Protein AF-A0A927X772-F1 (afdb_monomer)

Foldseek 3Di:
DPDPVVVVVPPPPLPDEAEDQDLVCVVVVLVDPHWYKHQFLAWFAQLVLCVVCVVLLCVQQVDDSVLQNCQQLVQKKAFCFDDPVNPDDHRDIGGPVRLVVVVPDPPDDDTDIHGHRVVSLVSLVPGGDPVSSVVSVVSIDRMGIDDDDDPPDPPVVLSVLVNVLSVLRVVLVVCVVVVPDPVVSSVSVSVNNVSVNVNVCVVVVD

Secondary structure (DSSP, 8-state):
---GGGTGGG---S--PEE---GGGHHHHTT-SS-EEEEEEEEEE-HHHHHHTHHHHHHHHT--HHHHHHHHTTSEEEEEE--TT-SS-TT-EEEHHHHHHHHTSTTPPPPEEE-HHHHHHHHHHHHS-HHHHHHHHHTEEEEEEE----TT---HHHHHHHHHHHHHHHHHHHHHHTT--HHHHHHHHHHHHHHHHHHHHHHHT-

Solvent-accessible surface area (backbone atoms only — not comparable to full-atom values): 12080 Å² total; per-residue (Å²): 135,78,63,72,69,75,64,63,78,75,78,82,72,84,56,74,66,48,73,55,81,50,70,77,53,60,67,58,53,80,77,49,101,56,54,36,28,31,71,45,77,56,47,35,59,46,66,68,65,46,63,78,43,41,67,62,54,27,71,40,63,77,49,58,69,68,62,53,50,31,22,59,69,63,45,23,32,39,28,68,45,52,40,95,82,61,82,50,52,62,75,40,75,42,48,43,69,63,52,57,64,44,63,77,39,94,88,51,75,86,58,48,65,35,38,25,30,56,31,52,52,51,46,39,71,76,53,32,55,75,79,54,31,57,58,58,53,68,61,41,39,50,59,46,75,56,79,84,73,66,95,83,63,92,59,71,63,60,58,53,50,52,42,54,48,44,53,44,44,63,42,52,60,52,38,59,76,70,64,52,58,64,73,59,54,50,52,52,52,53,52,45,45,50,52,53,46,52,51,50,51,58,63,72,74,110

Radius of gyration: 20.7 Å; Cα contacts (8 Å, |Δi|>4): 230; chains: 1; bounding box: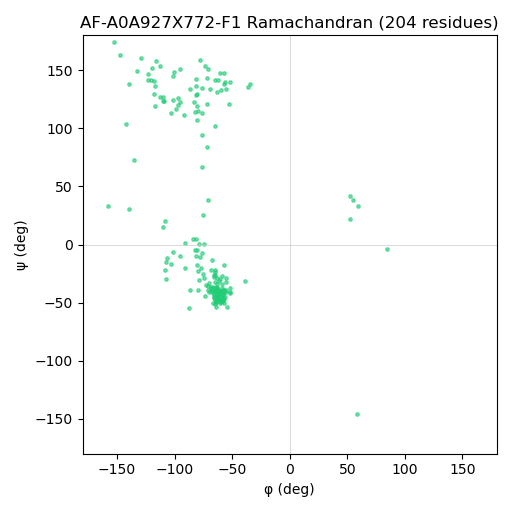 45×53×60 Å

pLDDT: mean 80.36, std 18.22, range [28.28, 95.62]

Sequence (206 aa):
MVSLDNLLGKTTDFQLGISINDSSDLKFIFESNRIHYIELCIPVVQIKYFNDNLNFFQDAFSLEKDVLIDLVNYEAYFVVNPDKNNKYKKGEIIKKDTYISSLFKPDVVKVDVLTGGEAIKYLINECANETNKRFLNFLIMESLPIYYVIPKYPNSNLLEYYDNIIYRNNRIPKLIELKAPEPIKIFEEKGFQNKINELINLLLSK

Structure (mmCIF, N/CA/C/O backbone):
data_AF-A0A927X772-F1
#
_entry.id   AF-A0A927X772-F1
#
loop_
_atom_site.group_PDB
_atom_site.id
_atom_site.type_symbol
_atom_site.label_atom_id
_atom_site.label_alt_id
_atom_site.label_comp_id
_atom_site.label_asym_id
_atom_site.label_entity_id
_atom_site.label_seq_id
_atom_site.pdbx_PDB_ins_code
_atom_site.Cartn_x
_atom_site.Cartn_y
_atom_site.Cartn_z
_atom_site.occupancy
_atom_site.B_iso_or_equiv
_atom_site.auth_seq_id
_atom_site.auth_comp_id
_atom_site.auth_asym_id
_atom_site.auth_atom_id
_atom_site.pdbx_PDB_model_num
ATOM 1 N N . MET A 1 1 ? -2.132 36.814 -40.525 1.00 34.62 1 MET A N 1
ATOM 2 C CA . MET A 1 1 ? -2.838 36.171 -39.397 1.00 34.62 1 MET A CA 1
ATOM 3 C C . MET A 1 1 ? -3.393 34.853 -39.898 1.00 34.62 1 MET A C 1
ATOM 5 O O . MET A 1 1 ? -4.462 34.833 -40.487 1.00 34.62 1 MET A O 1
ATOM 9 N N . VAL A 1 2 ? -2.605 33.786 -39.783 1.00 30.80 2 VAL A N 1
ATOM 10 C CA . VAL A 1 2 ? -3.069 32.417 -40.050 1.00 30.80 2 VAL A CA 1
ATOM 11 C C . VAL A 1 2 ? -3.815 31.977 -38.791 1.00 30.80 2 VAL A C 1
ATOM 13 O O . VAL A 1 2 ? -3.305 32.209 -37.695 1.00 30.80 2 VAL A O 1
ATOM 16 N N . SER A 1 3 ? -5.040 31.466 -38.936 1.00 28.41 3 SER A N 1
ATOM 17 C CA . SER A 1 3 ? -5.894 31.096 -37.803 1.00 28.41 3 SER A CA 1
ATOM 18 C C . SER A 1 3 ? -5.180 30.097 -36.889 1.00 28.41 3 SER A C 1
ATOM 20 O O . SER A 1 3 ? -4.494 29.186 -37.361 1.00 28.41 3 SER A O 1
ATOM 22 N N . LEU A 1 4 ? -5.341 30.274 -35.571 1.00 30.83 4 LEU A N 1
ATOM 23 C CA . LEU A 1 4 ? -4.814 29.355 -34.554 1.00 30.83 4 LEU A CA 1
ATOM 24 C C . LEU A 1 4 ? -5.312 27.909 -34.745 1.00 30.83 4 LEU A C 1
ATOM 26 O O . LEU A 1 4 ? -4.667 26.978 -34.268 1.00 30.83 4 LEU A O 1
ATOM 30 N N . ASP A 1 5 ? -6.386 27.710 -35.510 1.00 33.88 5 ASP A N 1
ATOM 31 C CA . ASP A 1 5 ? -6.946 26.394 -35.825 1.00 33.88 5 ASP A CA 1
ATOM 32 C C . ASP A 1 5 ? -5.997 25.525 -36.669 1.00 33.88 5 ASP A C 1
ATOM 34 O O . ASP A 1 5 ? -5.997 24.304 -36.535 1.00 33.88 5 ASP A O 1
ATOM 38 N N . ASN A 1 6 ? -5.099 26.128 -37.461 1.00 28.28 6 ASN A N 1
ATOM 39 C CA . ASN A 1 6 ? -4.108 25.376 -38.244 1.00 28.28 6 ASN A CA 1
ATOM 40 C C . ASN A 1 6 ? -2.867 24.952 -37.436 1.00 28.28 6 ASN A C 1
ATOM 42 O O . ASN A 1 6 ? -2.078 24.143 -37.926 1.00 28.28 6 ASN A O 1
ATOM 46 N N . LEU A 1 7 ? -2.688 25.454 -36.205 1.00 31.17 7 LEU A N 1
ATOM 47 C CA . LEU A 1 7 ? -1.661 24.954 -35.278 1.00 31.17 7 LEU A CA 1
ATOM 48 C C . LEU A 1 7 ? -2.186 23.829 -34.369 1.00 31.17 7 LEU A C 1
ATOM 50 O O . LEU A 1 7 ? -1.395 23.038 -33.861 1.00 31.17 7 LEU A O 1
ATOM 54 N N . LEU A 1 8 ? -3.509 23.722 -34.207 1.00 33.50 8 LEU A N 1
ATOM 55 C CA . LEU A 1 8 ? -4.171 22.675 -33.418 1.00 33.50 8 LEU A CA 1
ATOM 56 C C . LEU A 1 8 ? -4.356 21.353 -34.189 1.00 33.50 8 LEU A C 1
ATOM 58 O O . LEU A 1 8 ? -4.749 20.348 -33.608 1.00 33.50 8 LEU A O 1
ATOM 62 N N . GLY A 1 9 ? -3.999 21.313 -35.478 1.00 28.78 9 GLY A N 1
ATOM 63 C CA . GLY A 1 9 ? -4.015 20.099 -36.307 1.00 28.78 9 GLY A CA 1
ATOM 64 C C . GLY A 1 9 ? -2.800 19.169 -36.151 1.00 28.78 9 GLY A C 1
ATOM 65 O O . GLY A 1 9 ? -2.684 18.206 -36.904 1.00 28.78 9 GLY A O 1
ATOM 66 N N . LYS A 1 10 ? -1.866 19.453 -35.229 1.00 33.56 10 LYS A N 1
ATOM 67 C CA . LYS A 1 10 ? -0.653 18.638 -34.981 1.00 33.56 10 LYS A CA 1
ATOM 68 C C . LYS A 1 10 ? -0.295 18.487 -33.493 1.00 33.56 10 LYS A C 1
ATOM 70 O O . LYS A 1 10 ? 0.876 18.359 -33.150 1.00 33.56 10 LYS A O 1
ATOM 75 N N . THR A 1 11 ? -1.282 18.497 -32.598 1.00 31.52 11 THR A N 1
ATOM 76 C CA . THR A 1 11 ? -1.062 18.318 -31.146 1.00 31.52 11 THR A CA 1
ATOM 77 C C . THR A 1 11 ? -1.549 16.972 -30.604 1.00 31.52 11 THR A C 1
ATOM 79 O O . THR A 1 11 ? -1.755 16.833 -29.403 1.00 31.52 11 THR A O 1
ATOM 82 N N . THR A 1 12 ? -1.717 15.958 -31.453 1.00 31.62 12 THR A N 1
ATOM 83 C CA . THR A 1 12 ? -2.216 14.635 -31.043 1.00 31.62 12 THR A CA 1
ATOM 84 C C . THR A 1 12 ? -1.393 13.523 -31.679 1.00 31.62 12 THR A C 1
ATOM 86 O O . THR A 1 12 ? -1.858 12.886 -32.610 1.00 31.62 12 THR A O 1
ATOM 89 N N . ASP A 1 13 ? -0.157 13.316 -31.227 1.00 29.20 13 ASP A N 1
ATOM 90 C CA . ASP A 1 13 ? 0.546 12.042 -31.468 1.00 29.20 13 ASP A CA 1
ATOM 91 C C . ASP A 1 13 ? 1.690 11.777 -30.465 1.00 29.20 13 ASP A C 1
ATOM 93 O O . ASP A 1 13 ? 2.659 11.083 -30.762 1.00 29.20 13 ASP A O 1
ATOM 97 N N . PHE A 1 14 ? 1.549 12.226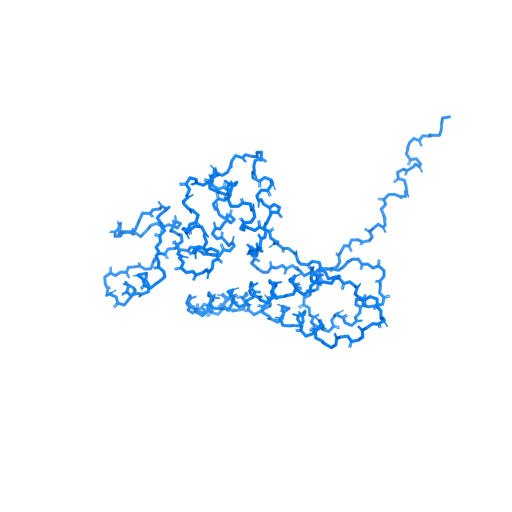 -29.210 1.00 34.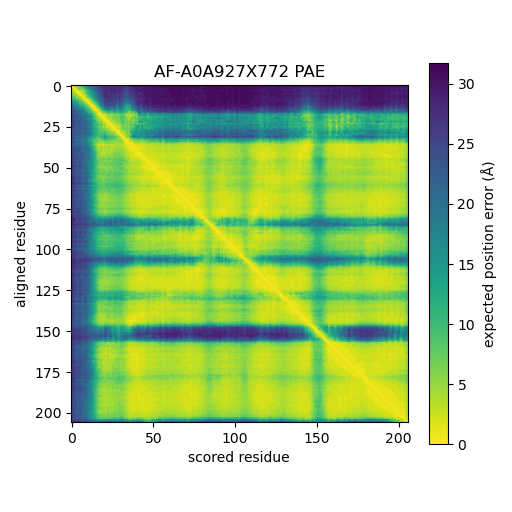53 14 PHE A N 1
ATOM 98 C CA . PHE A 1 14 ? 2.015 11.364 -28.116 1.00 34.53 14 PHE A CA 1
ATOM 99 C C . PHE A 1 14 ? 1.002 10.221 -28.048 1.00 34.53 14 PHE A C 1
ATOM 101 O O . PHE A 1 14 ? -0.014 10.325 -27.364 1.00 34.53 14 PHE A O 1
ATOM 108 N N . GLN A 1 15 ? 1.200 9.207 -28.894 1.00 38.91 15 GLN A N 1
ATOM 109 C CA . GLN A 1 15 ? 0.274 8.088 -29.036 1.00 38.91 15 GLN A CA 1
ATOM 110 C C . GLN A 1 15 ? 0.012 7.481 -27.654 1.00 38.91 15 GLN A C 1
ATOM 112 O O . GLN A 1 15 ? 0.955 7.109 -26.956 1.00 38.91 15 GLN A O 1
ATOM 117 N N . LEU A 1 16 ? -1.271 7.485 -27.277 1.00 47.50 16 LEU A N 1
ATOM 118 C CA . LEU A 1 16 ? -1.830 7.053 -25.996 1.00 47.50 16 LEU A CA 1
ATOM 119 C C . LEU A 1 16 ? -1.090 5.836 -25.435 1.00 47.50 16 LEU A C 1
ATOM 121 O O . LEU A 1 16 ? -0.798 4.890 -26.171 1.00 47.50 16 LEU A O 1
ATOM 125 N N . GLY A 1 17 ? -0.795 5.878 -24.134 1.00 55.50 17 GLY A N 1
ATOM 126 C CA . GLY A 1 17 ? -0.125 4.774 -23.470 1.00 55.50 17 GLY A CA 1
ATOM 127 C C . GLY A 1 17 ? -0.918 3.480 -23.628 1.00 55.50 17 GLY A C 1
ATOM 128 O O . GLY A 1 17 ? -2.144 3.493 -23.532 1.00 55.50 17 GLY A O 1
ATOM 129 N N . ILE A 1 18 ? -0.231 2.373 -23.894 1.00 65.06 18 ILE A N 1
ATOM 130 C CA . ILE A 1 18 ? -0.866 1.054 -23.975 1.00 65.06 18 ILE A CA 1
ATOM 131 C C . ILE A 1 18 ? -0.685 0.372 -22.618 1.00 65.06 18 ILE A C 1
ATOM 133 O O . ILE A 1 18 ? 0.453 0.181 -22.174 1.00 65.06 18 ILE A O 1
ATOM 137 N N . SER A 1 19 ? -1.805 0.038 -21.971 1.00 70.50 19 SER A N 1
ATOM 138 C CA . SER A 1 19 ? -1.813 -0.804 -20.772 1.00 70.50 19 SER A CA 1
ATOM 139 C C . SER A 1 19 ? -1.433 -2.233 -21.150 1.00 70.50 19 SER A C 1
ATOM 141 O O . SER A 1 19 ? -1.948 -2.772 -22.132 1.00 70.50 19 SER A O 1
ATOM 143 N N . ILE A 1 20 ? -0.532 -2.838 -20.382 1.00 73.69 20 ILE A N 1
ATOM 144 C CA . ILE A 1 20 ? -0.125 -4.231 -20.560 1.00 73.69 20 ILE A CA 1
ATOM 145 C C . ILE A 1 20 ? -0.648 -5.075 -19.425 1.00 73.69 20 ILE A C 1
ATOM 147 O O . ILE A 1 20 ? -0.375 -4.819 -18.251 1.00 73.69 20 ILE A O 1
ATOM 151 N N . ASN A 1 21 ? -1.332 -6.137 -19.832 1.00 72.44 21 ASN A N 1
ATOM 152 C CA . ASN A 1 21 ? -1.902 -7.111 -18.925 1.00 72.44 21 ASN A CA 1
ATOM 153 C C . ASN A 1 21 ? -1.153 -8.442 -18.974 1.00 72.44 21 ASN A C 1
ATOM 155 O O . ASN A 1 21 ? -1.203 -9.167 -17.989 1.00 72.44 21 ASN A O 1
ATOM 159 N N . ASP A 1 22 ? -0.420 -8.755 -20.049 1.00 72.12 22 ASP A N 1
ATOM 160 C CA . ASP A 1 22 ? 0.278 -10.032 -20.190 1.00 72.12 22 ASP A CA 1
ATOM 161 C C . ASP A 1 22 ? 1.785 -9.879 -20.431 1.00 72.12 22 ASP A C 1
ATOM 163 O O . ASP A 1 22 ? 2.259 -9.037 -21.192 1.00 72.12 22 ASP A O 1
ATOM 167 N N . SER A 1 23 ? 2.561 -10.778 -19.820 1.00 69.75 23 SER A N 1
ATOM 168 C CA . SER A 1 23 ? 4.018 -10.860 -19.990 1.00 69.75 23 SER A CA 1
ATOM 169 C C . SER A 1 23 ? 4.456 -11.086 -21.441 1.00 69.75 23 SER A C 1
ATOM 171 O O . SER A 1 23 ? 5.553 -10.686 -21.828 1.00 69.75 23 SER A O 1
ATOM 173 N N . SER A 1 24 ? 3.620 -11.715 -22.275 1.00 69.56 24 SER A N 1
ATOM 174 C CA . SER A 1 24 ? 3.900 -11.886 -23.708 1.00 69.56 24 SER A CA 1
ATOM 175 C C . SER A 1 24 ? 4.035 -10.554 -24.437 1.00 69.56 24 SER A C 1
ATOM 177 O O . SER A 1 24 ? 4.832 -10.443 -25.371 1.00 69.56 24 SER A O 1
ATOM 179 N N . ASP A 1 25 ? 3.305 -9.541 -23.974 1.00 66.88 25 ASP A N 1
ATOM 180 C CA . ASP A 1 25 ? 3.245 -8.230 -24.606 1.00 66.88 25 ASP A CA 1
ATOM 181 C C . ASP A 1 25 ? 4.498 -7.416 -24.297 1.00 66.88 25 ASP A C 1
ATOM 183 O O . ASP A 1 25 ? 4.867 -6.543 -25.082 1.00 66.88 25 ASP A O 1
ATOM 187 N N . LEU A 1 26 ? 5.235 -7.773 -23.233 1.00 65.88 26 LEU A N 1
ATOM 188 C CA . LEU A 1 26 ? 6.517 -7.150 -22.902 1.00 65.88 26 LEU A CA 1
ATOM 189 C C . LEU A 1 26 ? 7.512 -7.223 -24.062 1.00 65.88 26 LEU A C 1
ATOM 191 O O . LEU A 1 26 ? 8.294 -6.297 -24.248 1.00 65.88 26 LEU A O 1
ATOM 195 N N . LYS A 1 27 ? 7.466 -8.286 -24.879 1.00 61.97 27 LYS A N 1
ATOM 196 C CA . LYS A 1 27 ? 8.321 -8.413 -26.070 1.00 61.97 27 LYS A CA 1
ATOM 197 C C . LYS A 1 27 ? 7.955 -7.414 -27.172 1.00 61.97 27 LYS A C 1
ATOM 199 O O . LYS A 1 27 ? 8.856 -6.895 -27.822 1.00 61.97 27 LYS A O 1
ATOM 204 N N . PHE A 1 28 ? 6.667 -7.116 -27.346 1.00 58.62 28 PHE A N 1
ATOM 205 C CA . PHE A 1 28 ? 6.163 -6.184 -28.363 1.00 58.62 28 PHE A CA 1
ATOM 206 C C . PHE A 1 28 ? 6.407 -4.712 -28.001 1.00 58.62 28 PHE A C 1
ATOM 208 O O . PHE A 1 28 ? 6.551 -3.869 -28.887 1.00 58.62 28 PHE A O 1
ATOM 215 N N . ILE A 1 29 ? 6.531 -4.397 -26.707 1.00 58.31 29 ILE A N 1
ATOM 216 C CA . ILE A 1 29 ? 6.894 -3.053 -26.224 1.00 58.31 29 ILE A CA 1
ATOM 217 C C . ILE A 1 29 ? 8.206 -2.576 -26.843 1.00 58.31 29 ILE A C 1
ATOM 219 O O . ILE A 1 29 ? 8.324 -1.406 -27.204 1.00 58.31 29 ILE A O 1
ATOM 223 N N . PHE A 1 30 ? 9.184 -3.477 -26.993 1.00 56.66 30 PHE A N 1
ATOM 224 C CA . PHE A 1 30 ? 10.523 -3.134 -27.474 1.00 56.66 30 PHE A CA 1
ATOM 225 C C . PHE A 1 30 ? 10.562 -2.679 -28.939 1.00 56.66 30 PHE A C 1
ATOM 227 O O . PHE A 1 30 ? 11.570 -2.124 -29.370 1.00 56.66 30 PHE A O 1
ATOM 234 N N . GLU A 1 31 ? 9.483 -2.887 -29.695 1.00 56.97 31 GLU A N 1
ATOM 235 C CA . GLU A 1 31 ? 9.414 -2.580 -31.125 1.00 56.97 31 GLU A CA 1
ATOM 236 C C . GLU A 1 31 ? 8.670 -1.268 -31.432 1.00 56.97 31 GLU A C 1
ATOM 238 O O . GLU A 1 31 ? 8.678 -0.819 -32.579 1.00 56.97 31 GLU A O 1
ATOM 243 N N . SER A 1 32 ? 8.049 -0.612 -30.439 1.00 60.06 32 SER A N 1
ATOM 244 C CA . SER A 1 32 ? 7.239 0.594 -30.668 1.00 60.06 32 SER A CA 1
ATOM 245 C C . SER A 1 32 ? 7.735 1.827 -29.902 1.00 60.06 32 SER A C 1
ATOM 247 O O . SER A 1 32 ? 8.112 1.762 -28.738 1.00 60.06 32 SER A O 1
ATOM 249 N N . ASN A 1 33 ? 7.677 3.003 -30.541 1.00 61.38 33 ASN A N 1
ATOM 250 C CA . ASN A 1 33 ? 8.020 4.306 -29.939 1.00 61.38 33 ASN A CA 1
ATOM 251 C C . ASN A 1 33 ? 6.934 4.836 -28.968 1.00 61.38 33 ASN A C 1
ATOM 253 O O . ASN A 1 33 ? 6.788 6.048 -28.800 1.00 61.38 33 ASN A O 1
ATOM 257 N N . ARG A 1 34 ? 6.125 3.954 -28.368 1.00 67.62 34 ARG A N 1
ATOM 258 C CA . ARG A 1 34 ? 5.003 4.320 -27.488 1.00 67.62 34 ARG A CA 1
ATOM 259 C C . ARG A 1 34 ? 5.385 4.161 -26.022 1.00 67.62 34 ARG A C 1
ATOM 261 O O . ARG A 1 34 ? 6.161 3.280 -25.658 1.00 67.62 34 ARG A O 1
ATOM 268 N N . ILE A 1 35 ? 4.806 5.002 -25.170 1.00 72.56 35 ILE A N 1
ATOM 269 C CA . ILE A 1 35 ? 4.908 4.829 -23.719 1.00 72.56 35 ILE A CA 1
ATOM 270 C C . ILE A 1 35 ? 3.971 3.691 -23.324 1.00 72.56 35 ILE A C 1
ATOM 272 O O . ILE A 1 35 ? 2.828 3.637 -23.766 1.00 72.56 35 ILE A O 1
ATOM 276 N N . HIS A 1 36 ? 4.453 2.785 -22.489 1.00 80.50 36 HIS A N 1
ATOM 277 C CA . HIS A 1 36 ? 3.674 1.661 -21.993 1.00 80.50 36 HIS A CA 1
ATOM 278 C C . HIS A 1 36 ? 3.581 1.733 -20.478 1.00 80.50 36 HIS A C 1
ATOM 280 O O . HIS A 1 36 ? 4.470 2.283 -19.821 1.00 80.50 36 HIS A O 1
ATOM 286 N N . TYR A 1 37 ? 2.508 1.191 -19.920 1.00 86.38 37 TYR A N 1
ATOM 287 C CA . TYR A 1 37 ? 2.308 1.162 -18.479 1.00 86.38 37 TYR A CA 1
ATOM 288 C C . TYR A 1 37 ? 1.540 -0.089 -18.056 1.00 86.38 37 TYR A C 1
ATOM 290 O O . TYR A 1 37 ? 0.926 -0.767 -18.873 1.00 86.38 37 TYR A O 1
ATOM 298 N N . ILE A 1 38 ? 1.604 -0.399 -16.768 1.00 88.88 38 ILE A N 1
ATOM 299 C CA . ILE A 1 38 ? 0.815 -1.447 -16.125 1.00 88.88 38 ILE A CA 1
ATOM 300 C C . ILE A 1 38 ? -0.207 -0.743 -15.241 1.00 88.88 38 ILE A C 1
ATOM 302 O O . ILE A 1 38 ? 0.175 0.049 -14.375 1.00 88.88 38 ILE A O 1
ATOM 306 N N . GLU A 1 39 ? -1.491 -1.022 -15.450 1.00 90.88 39 GLU A N 1
ATOM 307 C CA . GLU A 1 39 ? -2.550 -0.612 -14.522 1.00 90.88 39 GLU A CA 1
ATOM 308 C C . GLU A 1 39 ? -2.465 -1.464 -13.265 1.00 90.88 39 GLU A C 1
ATOM 310 O O . GLU A 1 39 ? -2.525 -2.692 -13.328 1.00 90.88 39 GLU A O 1
ATOM 315 N N . LEU A 1 40 ? -2.280 -0.820 -12.117 1.00 93.12 40 LEU A N 1
ATOM 316 C CA . LEU A 1 40 ? -2.131 -1.529 -10.859 1.00 93.12 40 LEU A CA 1
ATOM 317 C C . LEU A 1 40 ? -3.516 -1.903 -10.331 1.00 93.12 40 LEU A C 1
ATOM 319 O O . LEU A 1 40 ? -4.401 -1.063 -10.203 1.00 93.12 40 LEU A O 1
ATOM 323 N N . CYS A 1 41 ? -3.692 -3.177 -9.992 1.00 93.31 41 CYS A N 1
ATOM 324 C CA . CYS A 1 41 ? -4.931 -3.708 -9.427 1.00 93.31 41 CYS A CA 1
ATOM 325 C C . CYS A 1 41 ? -5.255 -3.125 -8.045 1.00 93.31 41 CYS A C 1
ATOM 327 O O . CYS A 1 41 ? -6.415 -3.126 -7.639 1.00 93.31 41 CYS A O 1
ATOM 329 N N . ILE A 1 42 ? -4.234 -2.636 -7.338 1.00 94.25 42 ILE A N 1
ATOM 330 C CA . ILE A 1 42 ? -4.342 -1.942 -6.059 1.00 94.25 42 ILE A CA 1
ATOM 331 C C . ILE A 1 42 ? -3.498 -0.662 -6.105 1.00 94.25 42 ILE A C 1
ATOM 333 O O . ILE A 1 42 ? -2.453 -0.648 -6.765 1.00 94.25 42 ILE A O 1
ATOM 337 N N . PRO A 1 43 ? -3.889 0.399 -5.381 1.00 95.56 43 PRO A N 1
ATOM 338 C CA . PRO A 1 43 ? -3.032 1.560 -5.180 1.00 95.56 43 PRO A CA 1
ATOM 339 C C . PRO A 1 43 ? -1.767 1.168 -4.411 1.00 95.56 43 PRO A C 1
ATOM 341 O O . PRO A 1 43 ? -1.833 0.536 -3.355 1.00 95.56 43 PRO A O 1
ATOM 344 N N . VAL A 1 44 ? -0.606 1.580 -4.914 1.00 95.06 44 VAL A N 1
ATOM 345 C CA . VAL A 1 44 ? 0.696 1.259 -4.323 1.00 95.06 44 VAL A CA 1
ATOM 346 C C . VAL A 1 44 ? 1.345 2.516 -3.771 1.00 95.06 44 VAL A C 1
ATOM 348 O O . VAL A 1 44 ? 1.512 3.517 -4.467 1.00 95.06 44 VAL A O 1
ATOM 351 N N . VAL A 1 45 ? 1.742 2.453 -2.503 1.00 93.38 45 VAL A N 1
ATOM 352 C CA . VAL A 1 45 ? 2.482 3.529 -1.843 1.00 93.38 45 VAL A CA 1
ATOM 353 C C . VAL A 1 45 ? 3.969 3.223 -1.934 1.00 93.38 45 VAL A C 1
ATOM 355 O O . VAL A 1 45 ? 4.437 2.176 -1.478 1.00 93.38 45 VAL A O 1
ATOM 358 N N . GLN A 1 46 ? 4.725 4.149 -2.517 1.00 89.19 46 GLN A N 1
ATOM 359 C CA . GLN A 1 46 ? 6.174 4.036 -2.565 1.00 89.19 46 GLN A CA 1
ATOM 360 C C . GLN A 1 46 ? 6.752 4.497 -1.218 1.00 89.19 46 GLN A C 1
ATOM 362 O O . GLN A 1 46 ? 6.568 5.643 -0.809 1.00 89.19 46 GLN A O 1
ATOM 367 N N . ILE A 1 47 ? 7.449 3.594 -0.522 1.00 87.44 47 ILE A N 1
ATOM 368 C CA . ILE A 1 47 ? 7.829 3.780 0.892 1.00 87.44 47 ILE A CA 1
ATOM 369 C C . ILE A 1 47 ? 8.790 4.961 1.098 1.00 87.44 47 ILE A C 1
ATOM 371 O O . ILE A 1 47 ? 8.654 5.704 2.065 1.00 87.44 47 ILE A O 1
ATOM 375 N N . LYS A 1 48 ? 9.757 5.161 0.199 1.00 86.81 48 LYS A N 1
ATOM 376 C CA . LYS A 1 48 ? 10.728 6.261 0.289 1.00 86.81 48 LYS A CA 1
ATOM 377 C C . LYS A 1 48 ? 10.039 7.623 0.162 1.00 86.81 48 LYS A C 1
ATOM 379 O O . LYS A 1 48 ? 10.162 8.442 1.062 1.00 86.81 48 LYS A O 1
ATOM 384 N N . TYR A 1 49 ? 9.261 7.837 -0.899 1.00 87.19 49 TYR A N 1
ATOM 385 C CA . TYR A 1 49 ? 8.510 9.072 -1.119 1.00 87.19 49 TYR A CA 1
ATOM 386 C C . TYR A 1 49 ? 7.468 9.302 -0.028 1.00 87.19 49 TYR A C 1
ATOM 388 O O . TYR A 1 49 ? 7.265 10.440 0.385 1.00 87.19 49 TYR A O 1
ATOM 396 N N . PHE A 1 50 ? 6.832 8.239 0.464 1.00 91.19 50 PHE A N 1
ATOM 397 C CA . PHE A 1 50 ? 5.925 8.328 1.599 1.00 91.19 50 PHE A CA 1
ATOM 398 C C . PHE A 1 50 ? 6.643 8.846 2.847 1.00 91.19 50 PHE A C 1
ATOM 400 O O . PHE A 1 50 ? 6.199 9.828 3.436 1.00 91.19 50 PHE A O 1
ATOM 407 N N . ASN A 1 51 ? 7.787 8.250 3.196 1.00 90.94 51 ASN A N 1
ATOM 408 C CA . ASN A 1 51 ? 8.596 8.656 4.344 1.00 90.94 51 ASN A CA 1
ATOM 409 C C . ASN A 1 51 ? 9.098 10.100 4.221 1.00 90.94 51 ASN A C 1
ATOM 411 O O . ASN A 1 51 ? 9.011 10.860 5.187 1.00 90.94 51 ASN A O 1
ATOM 415 N N . ASP A 1 52 ? 9.550 10.498 3.030 1.00 91.69 52 ASP A N 1
ATOM 416 C CA . ASP A 1 52 ? 10.009 11.863 2.748 1.00 91.69 52 ASP A CA 1
ATOM 417 C C . ASP A 1 52 ? 8.876 12.898 2.902 1.00 91.69 52 ASP A C 1
ATOM 419 O O . ASP A 1 52 ? 9.123 14.050 3.260 1.00 91.69 52 ASP A O 1
ATOM 423 N N . ASN A 1 53 ? 7.621 12.489 2.680 1.00 92.00 53 ASN A N 1
ATOM 424 C CA . ASN A 1 53 ? 6.435 13.348 2.723 1.00 92.00 53 ASN A CA 1
ATOM 425 C C . ASN A 1 53 ? 5.514 13.072 3.925 1.00 92.00 53 ASN A C 1
ATOM 427 O O . ASN A 1 53 ? 4.377 13.547 3.937 1.00 92.00 53 ASN A O 1
ATOM 431 N N . LEU A 1 54 ? 5.985 12.352 4.952 1.00 92.81 54 LEU A N 1
ATOM 432 C CA . LEU A 1 54 ? 5.167 11.935 6.102 1.00 92.81 54 LEU A CA 1
ATOM 433 C C . LEU A 1 54 ? 4.419 13.099 6.754 1.00 92.81 54 LEU A C 1
ATOM 435 O O . LEU A 1 54 ? 3.247 12.954 7.081 1.00 92.81 54 LEU A O 1
ATOM 439 N N . ASN A 1 55 ? 5.066 14.259 6.894 1.00 92.25 55 ASN A N 1
ATOM 440 C CA . ASN A 1 55 ? 4.457 15.433 7.524 1.00 92.25 55 ASN A CA 1
ATOM 441 C C . ASN A 1 55 ? 3.151 15.852 6.815 1.00 92.25 55 ASN A C 1
ATOM 443 O O . ASN A 1 55 ? 2.168 16.147 7.482 1.00 92.25 55 ASN A O 1
ATOM 447 N N . PHE A 1 56 ? 3.091 15.781 5.479 1.00 90.81 56 PHE A N 1
ATOM 448 C CA . PHE A 1 56 ? 1.874 16.119 4.730 1.00 90.81 56 PHE A CA 1
ATOM 449 C C . PHE A 1 56 ? 0.729 15.135 4.994 1.00 90.81 56 PHE A C 1
ATOM 451 O O . PHE A 1 56 ? -0.432 15.540 5.057 1.00 90.81 56 PHE A O 1
ATOM 458 N N . PHE A 1 57 ? 1.044 13.847 5.156 1.00 92.19 57 PHE A N 1
ATOM 459 C CA . PHE A 1 57 ? 0.052 12.831 5.512 1.00 92.19 57 PHE A CA 1
ATOM 460 C C . PHE A 1 57 ? -0.418 12.987 6.960 1.00 92.19 57 PHE A C 1
ATOM 462 O O . PHE A 1 57 ? -1.609 12.858 7.234 1.00 92.19 57 PHE A O 1
ATOM 469 N N . GLN A 1 58 ? 0.489 13.312 7.882 1.00 93.00 58 GLN A N 1
ATOM 470 C CA . GLN A 1 58 ? 0.131 13.582 9.273 1.00 93.00 58 GLN A CA 1
ATOM 471 C C . GLN A 1 58 ? -0.821 14.764 9.393 1.00 93.00 58 GLN A C 1
ATOM 473 O O . GLN A 1 58 ? -1.859 14.636 10.035 1.00 93.00 58 GLN A O 1
ATOM 478 N N . ASP A 1 59 ? -0.498 15.877 8.738 1.00 90.69 59 ASP A N 1
ATOM 479 C CA . ASP A 1 59 ? -1.327 17.079 8.761 1.00 90.69 59 ASP A CA 1
ATOM 480 C C . ASP A 1 59 ? -2.711 16.808 8.155 1.00 90.69 59 ASP A C 1
ATOM 482 O O . ASP A 1 59 ? -3.724 17.290 8.658 1.00 90.69 59 ASP A O 1
ATOM 486 N N . ALA A 1 60 ? -2.772 16.002 7.090 1.00 91.00 60 ALA A N 1
ATOM 487 C CA . ALA A 1 60 ? -4.026 15.670 6.424 1.00 91.00 60 ALA A CA 1
ATOM 488 C C . ALA A 1 60 ? -4.917 14.711 7.227 1.00 91.00 60 ALA A C 1
ATOM 490 O O . ALA A 1 60 ? -6.138 14.815 7.147 1.00 91.00 60 ALA A O 1
ATOM 491 N N . PHE A 1 61 ? -4.338 13.765 7.971 1.00 91.12 61 PHE A N 1
ATOM 492 C CA . PHE A 1 61 ? -5.102 12.712 8.655 1.00 91.12 61 PHE A CA 1
ATOM 493 C C . PHE A 1 61 ? -5.198 12.900 10.169 1.00 91.12 61 PHE A C 1
ATOM 495 O O . PHE A 1 61 ? -5.983 12.208 10.810 1.00 91.12 61 PHE A O 1
ATOM 502 N N . SER A 1 62 ? -4.416 13.818 10.745 1.00 90.94 62 SER A N 1
ATOM 503 C CA . SER A 1 62 ? -4.234 13.967 12.196 1.00 90.94 62 SER A CA 1
ATOM 504 C C . SER A 1 62 ? -3.774 12.668 12.880 1.00 90.94 62 SER A C 1
ATOM 506 O O . SER A 1 62 ? -4.217 12.342 13.980 1.00 90.94 62 SER A O 1
ATOM 508 N N . LEU A 1 63 ? -2.890 11.915 12.214 1.00 91.44 63 LEU A N 1
ATOM 509 C CA . LEU A 1 63 ? -2.332 10.645 12.694 1.00 91.44 63 LEU A CA 1
ATOM 510 C C . LEU A 1 63 ? -0.827 10.757 12.985 1.00 91.44 63 LEU A C 1
ATOM 512 O O . LEU A 1 63 ? -0.103 11.562 12.392 1.00 91.44 63 LEU A O 1
ATOM 516 N N . GLU A 1 64 ? -0.338 9.916 13.895 1.00 92.81 64 GLU A N 1
ATOM 517 C CA . GLU A 1 64 ? 1.090 9.804 14.209 1.00 92.81 64 GLU A CA 1
ATOM 518 C C . GLU A 1 64 ? 1.872 9.090 13.092 1.00 92.81 64 GLU A C 1
ATOM 520 O O . GLU A 1 64 ? 1.321 8.268 12.356 1.00 92.81 64 GLU A O 1
ATOM 525 N N . LYS A 1 65 ? 3.179 9.381 12.973 1.00 92.75 65 LYS A N 1
ATOM 526 C CA . LYS A 1 65 ? 4.052 8.794 11.935 1.00 92.75 65 LYS A CA 1
ATOM 527 C C . LYS A 1 65 ? 4.079 7.272 12.003 1.00 92.75 65 LYS A C 1
ATOM 529 O O . LYS A 1 65 ? 3.910 6.624 10.976 1.00 92.75 65 LYS A O 1
ATOM 534 N N . ASP A 1 66 ? 4.253 6.722 13.200 1.00 92.94 66 ASP A N 1
ATOM 535 C CA . ASP A 1 66 ? 4.392 5.277 13.401 1.00 92.94 66 ASP A CA 1
ATOM 536 C C . ASP A 1 66 ? 3.128 4.540 12.957 1.00 92.94 66 ASP A C 1
ATOM 538 O O . ASP A 1 66 ? 3.188 3.554 12.233 1.00 92.94 66 ASP A O 1
ATOM 542 N N . VAL A 1 67 ? 1.964 5.099 13.285 1.00 94.19 67 VAL A N 1
ATOM 543 C CA . VAL A 1 67 ? 0.659 4.562 12.892 1.00 94.19 67 VAL A CA 1
ATOM 544 C C . VAL A 1 67 ? 0.485 4.544 11.367 1.00 94.19 67 VAL A C 1
ATOM 546 O O . VAL A 1 67 ? -0.040 3.583 10.802 1.00 94.19 67 VAL A O 1
ATOM 549 N N . LEU A 1 68 ? 0.941 5.594 10.682 1.00 94.38 68 LEU A N 1
ATOM 550 C CA . LEU A 1 68 ? 0.903 5.678 9.222 1.00 94.38 68 LEU A CA 1
ATOM 551 C C . LEU A 1 68 ? 1.859 4.686 8.553 1.00 94.38 68 LEU A C 1
ATOM 553 O O . LEU A 1 68 ? 1.502 4.063 7.552 1.00 94.38 68 LEU A O 1
ATOM 557 N N . ILE A 1 69 ? 3.053 4.519 9.116 1.00 93.94 69 ILE A N 1
ATOM 558 C CA . ILE A 1 69 ? 4.042 3.543 8.654 1.00 93.94 69 ILE A CA 1
ATOM 559 C C . ILE A 1 69 ? 3.496 2.119 8.828 1.00 93.94 69 ILE A C 1
ATOM 561 O O . ILE A 1 69 ? 3.558 1.327 7.884 1.00 93.94 69 ILE A O 1
ATOM 565 N N . ASP A 1 70 ? 2.893 1.811 9.979 1.00 94.88 70 ASP A N 1
ATOM 566 C CA . ASP A 1 70 ? 2.275 0.510 10.260 1.00 94.88 70 ASP A CA 1
ATOM 567 C C . ASP A 1 70 ? 1.156 0.185 9.252 1.00 94.88 70 ASP A C 1
ATOM 569 O O . ASP A 1 70 ? 1.048 -0.951 8.775 1.00 94.88 70 ASP A O 1
ATOM 573 N N . LEU A 1 71 ? 0.341 1.179 8.876 1.00 95.12 71 LEU A N 1
ATOM 574 C CA . LEU A 1 71 ? -0.687 1.019 7.842 1.00 95.12 71 LEU A CA 1
ATOM 575 C C . LEU A 1 71 ? -0.076 0.712 6.469 1.00 95.12 71 LEU A C 1
ATOM 577 O O . LEU A 1 71 ? -0.486 -0.252 5.822 1.00 95.12 71 LEU A O 1
ATOM 581 N N . VAL A 1 72 ? 0.921 1.488 6.029 1.00 94.69 72 VAL A N 1
ATOM 582 C CA . VAL A 1 72 ? 1.577 1.297 4.719 1.00 94.69 72 VAL A CA 1
ATOM 583 C C . VAL A 1 72 ? 2.323 -0.038 4.635 1.00 94.69 72 VAL A C 1
ATOM 585 O O . VAL A 1 72 ? 2.372 -0.651 3.567 1.00 94.69 72 VAL A O 1
ATOM 588 N N . ASN A 1 73 ? 2.868 -0.522 5.751 1.00 93.44 73 ASN A N 1
ATOM 589 C CA . ASN A 1 73 ? 3.617 -1.778 5.827 1.00 93.44 73 ASN A CA 1
ATOM 590 C C . ASN A 1 73 ? 2.739 -3.029 6.005 1.00 93.44 73 ASN A C 1
ATOM 592 O O . ASN A 1 73 ? 3.272 -4.143 6.125 1.00 93.44 73 ASN A O 1
ATOM 596 N N . TYR A 1 74 ? 1.410 -2.880 5.968 1.00 94.44 74 TYR A N 1
ATOM 597 C CA . TYR A 1 74 ? 0.437 -3.954 6.197 1.00 94.44 74 TYR A CA 1
ATOM 598 C C . TYR A 1 74 ? 0.564 -4.605 7.590 1.00 94.44 74 TYR A C 1
ATOM 600 O O . TYR A 1 74 ? 0.350 -5.815 7.750 1.00 94.44 74 TYR A O 1
ATOM 608 N N . GLU A 1 75 ? 0.952 -3.813 8.593 1.00 93.81 75 GLU A N 1
ATOM 609 C CA . GLU A 1 75 ? 1.101 -4.215 10.003 1.00 93.81 75 GLU A CA 1
ATOM 610 C C . GLU A 1 75 ? -0.062 -3.725 10.874 1.00 93.81 75 GLU A C 1
ATOM 612 O O . GLU A 1 75 ? -0.319 -4.274 11.950 1.00 93.81 75 GLU A O 1
ATOM 617 N N . ALA A 1 76 ? -0.831 -2.763 10.369 1.00 94.62 76 ALA A N 1
ATOM 618 C CA . ALA A 1 76 ? -2.068 -2.299 10.970 1.00 94.62 76 ALA A CA 1
ATOM 619 C C . ALA A 1 76 ? -3.234 -2.281 9.974 1.00 94.62 76 ALA A C 1
ATOM 621 O O . ALA A 1 76 ? -3.064 -2.278 8.751 1.00 94.62 76 ALA A O 1
ATOM 622 N N . TYR A 1 77 ? -4.434 -2.258 10.540 1.00 93.88 77 TYR A N 1
ATOM 623 C CA . TYR A 1 77 ? -5.716 -2.177 9.864 1.00 93.88 77 TYR A CA 1
ATOM 624 C C . TYR A 1 77 ? -6.426 -0.890 10.240 1.00 93.88 77 TYR A C 1
ATOM 626 O O . TYR A 1 77 ? -6.493 -0.544 11.415 1.00 93.88 77 TYR A O 1
ATOM 634 N N . PHE A 1 78 ? -7.008 -0.227 9.252 1.00 94.19 78 PHE A N 1
ATOM 635 C CA . PHE A 1 78 ? -7.916 0.891 9.434 1.00 94.19 78 PHE A CA 1
ATOM 636 C C . PHE A 1 78 ? -9.364 0.398 9.372 1.00 94.19 78 PHE A C 1
ATOM 638 O O . PHE A 1 78 ? -9.756 -0.250 8.400 1.00 94.19 78 PHE A O 1
ATOM 645 N N . VAL A 1 79 ? -10.167 0.703 10.390 1.00 92.38 79 VAL A N 1
ATOM 646 C CA . VAL A 1 79 ? -11.577 0.289 10.460 1.00 92.38 79 VAL A CA 1
ATOM 647 C C . VAL A 1 79 ? -12.456 1.248 9.662 1.00 92.38 79 VAL A C 1
ATOM 649 O O . VAL A 1 79 ? -12.638 2.406 10.049 1.00 92.38 79 VAL A O 1
ATOM 652 N N . VAL A 1 80 ? -13.054 0.749 8.578 1.00 89.69 80 VAL A N 1
ATOM 653 C CA . VAL A 1 80 ? -13.966 1.535 7.731 1.00 89.69 80 VAL A CA 1
ATOM 654 C C . VAL A 1 80 ? -15.391 1.456 8.250 1.00 89.69 80 VAL A C 1
ATOM 656 O O . VAL A 1 80 ? -16.001 2.490 8.529 1.00 89.69 80 VAL A O 1
ATOM 659 N N . ASN A 1 81 ? -15.906 0.236 8.418 1.00 86.12 81 ASN A N 1
ATOM 660 C CA . ASN A 1 81 ? -17.243 0.009 8.951 1.00 86.12 81 ASN A CA 1
ATOM 661 C C . ASN A 1 81 ? -17.137 -0.753 10.271 1.00 86.12 81 ASN A C 1
ATOM 663 O O . ASN A 1 81 ? -16.618 -1.870 10.280 1.00 86.12 81 ASN A O 1
ATOM 667 N N . PRO A 1 82 ? -17.612 -0.169 11.384 1.00 82.19 82 PRO A N 1
ATOM 668 C CA . PRO A 1 82 ? -17.613 -0.841 12.669 1.00 82.19 82 PRO A CA 1
ATOM 669 C C . PRO A 1 82 ? -18.647 -1.971 12.677 1.00 82.19 82 PRO A C 1
ATOM 671 O O . PRO A 1 82 ? -19.677 -1.908 12.003 1.00 82.19 82 PRO A O 1
ATOM 674 N N . ASP A 1 83 ? -18.375 -2.999 13.472 1.00 76.25 83 ASP A N 1
ATOM 675 C CA . ASP A 1 83 ? -19.299 -4.111 13.667 1.00 76.25 83 ASP A CA 1
ATOM 676 C C . ASP A 1 83 ? -20.445 -3.753 14.638 1.00 76.25 83 ASP A C 1
ATOM 678 O O . ASP A 1 83 ? -20.329 -2.861 15.479 1.00 76.25 83 ASP A O 1
ATOM 682 N N . LYS A 1 84 ? -21.548 -4.503 14.560 1.00 70.62 84 LYS A N 1
ATOM 683 C CA . LYS A 1 84 ? -22.738 -4.402 15.415 1.00 70.62 84 LYS A CA 1
ATOM 684 C C . LYS A 1 84 ? -22.423 -4.522 16.905 1.00 70.62 84 LYS A C 1
ATOM 686 O O . LYS A 1 84 ? -23.132 -3.930 17.715 1.00 70.62 84 LYS A O 1
ATOM 691 N N . ASN A 1 85 ? -21.360 -5.241 17.270 1.00 71.12 85 ASN A N 1
ATOM 692 C CA . ASN A 1 85 ? -20.947 -5.393 18.664 1.00 71.12 85 ASN A CA 1
ATOM 693 C C . ASN A 1 85 ? -20.178 -4.170 19.205 1.00 71.12 85 ASN A C 1
ATOM 695 O O . ASN A 1 85 ? -19.771 -4.184 20.365 1.00 71.12 85 ASN A O 1
ATOM 699 N N . ASN A 1 86 ? -19.965 -3.117 18.396 1.00 70.25 86 ASN A N 1
ATOM 700 C CA . ASN A 1 86 ? -19.301 -1.858 18.771 1.00 70.25 86 ASN A CA 1
ATOM 701 C C . ASN A 1 86 ? -17.916 -2.026 19.428 1.00 70.25 86 ASN A C 1
ATOM 703 O O . ASN A 1 86 ? -17.438 -1.129 20.124 1.00 70.25 86 ASN A O 1
ATOM 707 N N . LYS A 1 87 ? -17.249 -3.166 19.209 1.00 77.94 87 LYS A N 1
ATOM 708 C CA . LYS A 1 87 ? -15.923 -3.426 19.778 1.00 77.94 87 LYS A CA 1
ATOM 709 C C . LYS A 1 87 ? -14.866 -2.483 19.207 1.00 77.94 87 LYS A C 1
ATOM 711 O O . LYS A 1 87 ? -13.998 -2.036 19.947 1.00 77.94 87 LYS A O 1
ATOM 716 N N . TYR A 1 88 ? -14.958 -2.211 17.910 1.00 83.06 88 TYR A N 1
ATOM 717 C CA . TYR A 1 88 ? -14.071 -1.306 17.195 1.00 83.06 88 TYR A CA 1
ATOM 718 C C . TYR A 1 88 ? -14.874 -0.148 16.629 1.00 83.06 88 TYR A C 1
ATOM 720 O O . TYR A 1 88 ? -15.997 -0.340 16.155 1.00 83.06 88 TYR A O 1
ATOM 728 N N . LYS A 1 89 ? -14.303 1.051 16.684 1.00 85.31 89 LYS A N 1
ATOM 729 C CA . LYS A 1 89 ? -14.941 2.266 16.173 1.00 85.31 89 LYS A CA 1
ATOM 730 C C . LYS A 1 89 ? -14.484 2.552 14.748 1.00 85.31 89 LYS A C 1
ATOM 732 O O . LYS A 1 89 ? -13.361 2.233 14.368 1.00 85.31 89 LYS A O 1
ATOM 737 N N . LYS A 1 90 ? -15.343 3.208 13.962 1.00 87.38 90 LYS A N 1
ATOM 738 C CA . LYS A 1 90 ? -14.932 3.764 12.665 1.00 87.38 90 LYS A CA 1
ATOM 739 C C . LYS A 1 90 ? -13.739 4.698 12.876 1.00 87.38 90 LYS A C 1
ATOM 741 O O . LYS A 1 90 ? -13.777 5.535 13.777 1.00 87.38 90 LYS A O 1
ATOM 746 N N . GLY A 1 91 ? -12.714 4.562 12.042 1.00 86.56 91 GLY A N 1
ATOM 747 C CA . GLY A 1 91 ? -11.493 5.361 12.136 1.00 86.56 91 GLY A CA 1
ATOM 748 C C . GLY A 1 91 ? -10.457 4.832 13.127 1.00 86.56 91 GLY A C 1
ATOM 749 O O . GLY A 1 91 ? -9.368 5.390 13.215 1.00 86.56 91 GLY A O 1
ATOM 750 N N . GLU A 1 92 ? -10.767 3.765 13.867 1.00 90.38 92 GLU A N 1
ATOM 751 C CA . GLU A 1 92 ? -9.801 3.123 14.750 1.00 90.38 92 GLU A CA 1
ATOM 752 C C . GLU A 1 92 ? -8.743 2.369 13.938 1.00 90.38 9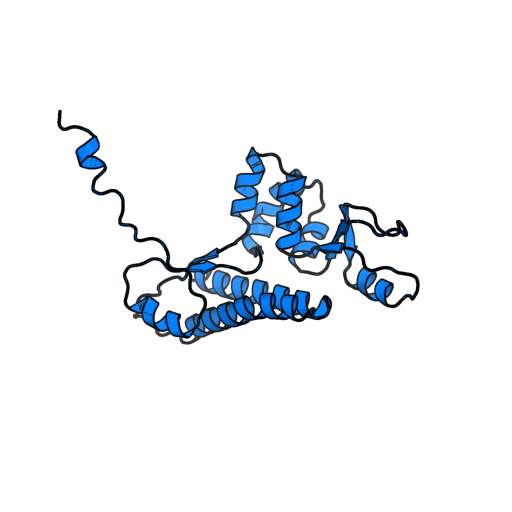2 GLU A C 1
ATOM 754 O O . GLU A 1 92 ? -9.041 1.764 12.902 1.00 90.38 92 GLU A O 1
ATOM 759 N N . ILE A 1 93 ? -7.502 2.399 14.426 1.00 92.56 93 ILE A N 1
ATOM 760 C CA . ILE A 1 93 ? -6.386 1.674 13.828 1.00 92.56 93 ILE A CA 1
ATOM 761 C C . ILE A 1 93 ? -5.991 0.535 14.756 1.00 92.56 93 ILE A C 1
ATOM 763 O O . ILE A 1 93 ? -5.690 0.736 15.931 1.00 92.56 93 ILE A O 1
ATOM 767 N N . ILE A 1 94 ? -6.009 -0.679 14.217 1.00 92.31 94 ILE A N 1
ATOM 768 C CA . ILE A 1 94 ? -5.824 -1.915 14.970 1.00 92.31 94 ILE A CA 1
ATOM 769 C C . ILE A 1 94 ? -4.574 -2.611 14.452 1.00 92.31 94 ILE A C 1
ATOM 771 O O . ILE A 1 94 ? -4.447 -2.865 13.256 1.00 92.31 94 ILE A O 1
ATOM 775 N N . LYS A 1 95 ? -3.668 -2.998 15.350 1.00 92.81 95 LYS A N 1
ATOM 776 C CA . LYS A 1 95 ? -2.530 -3.843 14.970 1.00 92.81 95 LYS A CA 1
ATOM 777 C C . LYS A 1 95 ? -3.000 -5.198 14.455 1.00 92.81 95 LYS A C 1
ATOM 779 O O . LYS A 1 95 ? -3.923 -5.804 15.008 1.00 92.81 95 LYS A O 1
ATOM 784 N N . LYS A 1 96 ? -2.320 -5.698 13.428 1.00 89.56 96 LYS A N 1
ATOM 785 C CA . LYS A 1 96 ? -2.677 -6.938 12.739 1.00 89.56 96 LYS A CA 1
ATOM 786 C C . LYS A 1 96 ? -2.766 -8.139 13.679 1.00 89.56 96 LYS A C 1
ATOM 788 O O . LYS A 1 96 ? -3.763 -8.854 13.643 1.00 89.56 96 LYS A O 1
ATOM 793 N N . ASP A 1 97 ? -1.797 -8.310 14.572 1.00 88.31 97 ASP A N 1
ATOM 794 C CA . ASP A 1 97 ? -1.771 -9.431 15.525 1.00 88.31 97 ASP A CA 1
ATOM 795 C C . ASP A 1 97 ? -2.953 -9.389 16.503 1.00 88.31 97 ASP A C 1
ATOM 797 O O . ASP A 1 97 ? -3.591 -10.405 16.802 1.00 88.31 97 ASP A O 1
ATOM 801 N N . THR A 1 98 ? -3.305 -8.189 16.964 1.00 88.62 98 THR A N 1
ATOM 802 C CA . THR A 1 98 ? -4.450 -7.963 17.851 1.00 88.62 98 THR A CA 1
ATOM 803 C C . THR A 1 98 ? -5.768 -8.258 17.140 1.00 88.62 98 THR A C 1
ATOM 805 O O . THR A 1 98 ? -6.660 -8.879 17.721 1.00 88.62 98 THR A O 1
ATOM 808 N N . TYR A 1 99 ? -5.901 -7.850 15.876 1.00 86.81 99 TYR A N 1
ATOM 809 C CA . TYR A 1 99 ? -7.096 -8.141 15.089 1.00 86.81 99 TYR A CA 1
ATOM 810 C C . TYR A 1 99 ? -7.224 -9.643 14.820 1.00 86.81 99 TYR A C 1
ATOM 812 O O . TYR A 1 99 ? -8.250 -10.239 15.147 1.00 86.81 99 TYR A O 1
ATOM 820 N N . ILE A 1 100 ? -6.157 -10.283 14.337 1.00 83.38 100 ILE A N 1
ATOM 821 C CA . ILE A 1 100 ? -6.131 -11.717 14.025 1.00 83.38 100 ILE A CA 1
ATOM 822 C C . ILE A 1 100 ? -6.439 -12.559 15.267 1.00 83.38 100 ILE A C 1
ATOM 824 O O . ILE A 1 100 ? -7.292 -13.440 15.212 1.00 83.38 100 ILE A O 1
ATOM 828 N N . SER A 1 101 ? -5.814 -12.263 16.411 1.00 84.38 101 SER A N 1
ATOM 829 C CA . SER A 1 101 ? -6.101 -12.971 17.669 1.00 84.38 101 SER A CA 1
ATOM 830 C C . SER A 1 101 ? -7.559 -12.820 18.113 1.00 84.38 101 SER A C 1
ATOM 832 O O . SER A 1 101 ? -8.124 -13.724 18.730 1.00 84.38 101 SER A O 1
ATOM 834 N N . SER A 1 102 ? -8.197 -11.698 17.773 1.00 81.94 102 SER A N 1
ATOM 835 C CA . SER A 1 102 ? -9.604 -11.478 18.079 1.00 81.94 102 SER A CA 1
ATOM 836 C C . SER A 1 102 ? -10.563 -12.279 17.201 1.00 81.94 102 SER A C 1
ATOM 838 O O . SER A 1 102 ? -11.623 -12.650 17.695 1.00 81.94 102 SER A O 1
ATOM 840 N N . LEU A 1 103 ? -10.180 -12.605 15.962 1.00 79.00 103 LEU A N 1
ATOM 841 C CA . LEU A 1 103 ? -10.995 -13.401 15.037 1.00 79.00 103 LEU A CA 1
ATOM 842 C C . LEU A 1 103 ? -11.145 -14.864 15.472 1.00 79.00 103 LEU A C 1
ATOM 844 O O . LEU A 1 103 ? -12.100 -15.525 15.081 1.00 79.00 103 LEU A O 1
ATOM 848 N N . PHE A 1 104 ? -10.232 -15.379 16.299 1.00 79.62 104 PHE A N 1
ATOM 849 C CA . PHE A 1 104 ? -10.349 -16.731 16.855 1.00 79.62 104 PHE A CA 1
ATOM 850 C C . PHE A 1 104 ? -11.370 -16.835 17.996 1.00 79.62 104 PHE A C 1
ATOM 852 O O . PHE A 1 104 ? -11.643 -17.936 18.473 1.00 79.62 104 PHE A O 1
ATOM 859 N N . LYS A 1 105 ? -11.926 -15.710 18.466 1.00 81.38 105 LYS A N 1
ATOM 860 C CA . LYS A 1 105 ? -12.951 -15.707 19.513 1.00 81.38 105 LYS A CA 1
ATOM 861 C C . LYS A 1 105 ? -14.340 -15.887 18.881 1.00 81.38 105 LYS A C 1
ATOM 863 O O . LYS A 1 105 ? -14.649 -15.178 17.927 1.00 81.38 105 LYS A O 1
ATOM 868 N N . PRO A 1 106 ? -15.196 -16.769 19.427 1.00 67.25 106 PRO A N 1
ATOM 869 C CA . PRO A 1 106 ? -16.481 -17.130 18.816 1.00 67.25 106 PRO A CA 1
ATOM 870 C C . PRO A 1 106 ? -17.492 -15.973 18.734 1.00 67.25 106 PRO A C 1
ATOM 872 O O . PRO A 1 106 ? -18.378 -16.009 17.886 1.00 67.25 106 PRO A O 1
ATOM 875 N N . ASP A 1 107 ? -17.343 -14.939 19.566 1.00 67.00 107 ASP A N 1
ATOM 876 C CA . ASP A 1 107 ? -18.294 -13.819 19.665 1.00 67.00 107 ASP A CA 1
ATOM 877 C C . ASP A 1 107 ? -17.969 -12.632 18.738 1.00 67.00 107 ASP A C 1
ATOM 879 O O . ASP A 1 107 ? -18.643 -11.599 18.780 1.00 67.00 107 ASP A O 1
ATOM 883 N N . VAL A 1 108 ? -16.903 -12.721 17.934 1.00 67.56 108 VAL A N 1
ATOM 884 C CA . VAL A 1 108 ? -16.426 -11.595 17.120 1.00 67.56 108 VAL A CA 1
ATOM 885 C C . VAL A 1 108 ? -16.920 -11.735 15.687 1.00 67.56 108 VAL A C 1
ATOM 887 O O . VAL A 1 108 ? -16.552 -12.661 14.968 1.00 67.56 108 VAL A O 1
ATOM 890 N N . VAL A 1 109 ? -17.738 -10.775 15.258 1.00 72.69 109 VAL A N 1
ATOM 891 C CA . VAL A 1 109 ? -18.127 -10.635 13.856 1.00 72.69 109 VAL A CA 1
ATOM 892 C C . VAL A 1 109 ? -17.006 -9.912 13.110 1.00 72.69 109 VAL A C 1
ATOM 894 O O . VAL A 1 109 ? -16.341 -9.015 13.636 1.00 72.69 109 VAL A O 1
ATOM 897 N N . LYS A 1 110 ? -16.774 -10.350 11.873 1.00 77.44 110 LYS A N 1
ATOM 898 C CA . LYS A 1 110 ? -15.773 -9.781 10.975 1.00 77.44 110 LYS A CA 1
ATOM 899 C C . LYS A 1 110 ? -16.066 -8.298 10.714 1.00 77.44 110 LYS A C 1
ATOM 901 O O . LYS A 1 110 ? -17.198 -7.946 10.396 1.00 77.44 110 LYS A O 1
ATOM 906 N N . VAL A 1 111 ? -15.036 -7.463 10.824 1.00 83.94 111 VAL A N 1
ATOM 907 C CA . VAL A 1 111 ? -15.106 -6.013 10.598 1.00 83.94 111 VAL A CA 1
ATOM 908 C C . VAL A 1 111 ? -14.552 -5.693 9.212 1.00 83.94 111 VAL A C 1
ATOM 910 O O . VAL A 1 111 ? -13.586 -6.328 8.783 1.00 83.94 111 VAL A O 1
ATOM 913 N N . ASP A 1 112 ? -15.120 -4.696 8.531 1.00 86.75 112 ASP A N 1
ATOM 914 C CA . ASP A 1 112 ? -14.549 -4.205 7.276 1.00 86.75 112 ASP A CA 1
ATOM 915 C C . ASP A 1 112 ? -13.330 -3.331 7.576 1.00 86.75 112 ASP A C 1
ATOM 917 O O . ASP A 1 112 ? -13.436 -2.235 8.146 1.00 86.75 112 ASP A O 1
ATOM 921 N N . VAL A 1 113 ? -12.164 -3.830 7.177 1.00 90.88 113 VAL A N 1
ATOM 922 C CA . VAL A 1 113 ? -10.874 -3.188 7.410 1.00 90.88 113 VAL A CA 1
ATOM 923 C C . VAL A 1 113 ? -10.128 -2.946 6.103 1.00 90.88 113 VAL A C 1
ATOM 925 O O . VAL A 1 113 ? -10.204 -3.748 5.175 1.00 90.88 113 VAL A O 1
ATOM 928 N N . LEU A 1 114 ? -9.369 -1.854 6.050 1.00 93.56 114 LEU A N 1
ATOM 929 C CA . LEU A 1 114 ? -8.432 -1.542 4.970 1.00 93.56 114 LEU A CA 1
ATOM 930 C C . LEU A 1 114 ? -6.998 -1.508 5.498 1.00 93.56 114 LEU A C 1
ATOM 932 O O . LEU A 1 114 ? -6.758 -1.306 6.687 1.00 93.56 114 LEU A O 1
ATOM 936 N N . THR A 1 115 ? -6.026 -1.686 4.611 1.00 94.81 115 THR A N 1
ATOM 937 C CA . THR A 1 115 ? -4.597 -1.564 4.932 1.00 94.81 115 THR A CA 1
ATOM 938 C C . THR A 1 115 ? -3.812 -1.145 3.682 1.00 94.81 115 THR A C 1
ATOM 940 O O . THR A 1 115 ? -4.396 -1.015 2.604 1.00 94.81 115 THR A O 1
ATOM 943 N N . GLY A 1 116 ? -2.512 -0.880 3.815 1.00 94.75 116 GLY A N 1
ATOM 944 C CA . GLY A 1 116 ? -1.646 -0.529 2.692 1.00 94.75 116 GLY A CA 1
ATOM 945 C C . GLY A 1 116 ? -2.109 0.717 1.936 1.00 94.75 116 GLY A C 1
ATOM 946 O O . GLY A 1 116 ? -2.664 1.656 2.513 1.00 94.75 116 GLY A O 1
ATOM 947 N N . GLY A 1 117 ? -1.894 0.725 0.619 1.00 94.00 117 GLY A N 1
ATOM 948 C CA . GLY A 1 117 ? -2.285 1.852 -0.227 1.00 94.00 117 GLY A CA 1
ATOM 949 C C . GLY A 1 117 ? -3.795 2.075 -0.318 1.00 94.00 117 GLY A C 1
ATOM 950 O O . GLY A 1 117 ? -4.217 3.221 -0.467 1.00 94.00 117 GLY A O 1
ATOM 951 N N . GLU A 1 118 ? -4.614 1.029 -0.155 1.00 94.56 118 GLU A N 1
ATOM 952 C CA . GLU A 1 118 ? -6.078 1.160 -0.136 1.00 94.56 118 GLU A CA 1
ATOM 953 C C . GLU A 1 118 ? -6.529 2.007 1.061 1.00 94.56 118 GLU A C 1
ATOM 955 O O . GLU A 1 118 ? -7.333 2.928 0.904 1.00 94.56 118 GLU A O 1
ATOM 960 N N . ALA A 1 119 ? -5.956 1.756 2.246 1.00 95.31 119 ALA A N 1
ATOM 961 C CA . ALA A 1 119 ? -6.242 2.547 3.441 1.00 95.31 119 ALA A CA 1
ATOM 962 C C . ALA A 1 119 ? -5.812 4.008 3.280 1.00 95.31 119 ALA A C 1
ATOM 964 O O . ALA A 1 119 ? -6.585 4.909 3.601 1.00 95.31 119 ALA A O 1
ATOM 965 N N . ILE A 1 120 ? -4.609 4.262 2.751 1.00 95.12 120 ILE A N 1
ATOM 966 C CA . ILE A 1 120 ? -4.141 5.640 2.542 1.00 95.12 120 ILE A CA 1
ATOM 967 C C . ILE A 1 120 ? -5.036 6.361 1.531 1.00 95.12 120 ILE A C 1
ATOM 969 O O . ILE A 1 120 ? -5.438 7.495 1.775 1.00 95.12 120 ILE A O 1
ATOM 973 N N .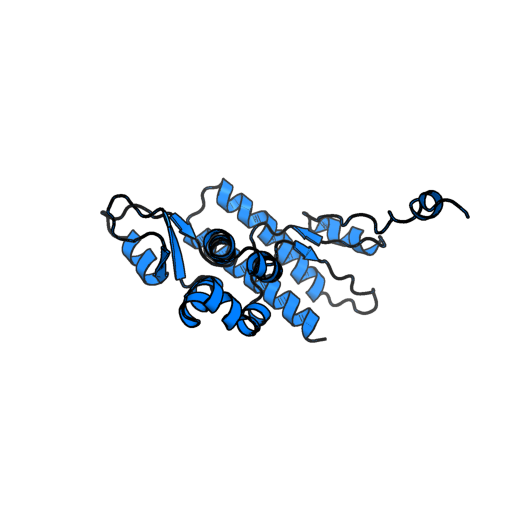 LYS A 1 121 ? -5.420 5.707 0.430 1.00 94.69 121 LYS A N 1
ATOM 974 C CA . LYS A 1 121 ? -6.329 6.294 -0.563 1.00 94.69 121 LYS A CA 1
ATOM 975 C C . LYS A 1 121 ? -7.694 6.625 0.043 1.00 94.69 121 LYS A C 1
ATOM 977 O O . LYS A 1 121 ? -8.230 7.706 -0.209 1.00 94.69 121 LYS A O 1
ATOM 982 N N . TYR A 1 122 ? -8.235 5.725 0.862 1.00 94.69 122 TYR A N 1
ATOM 983 C CA . TYR A 1 122 ? -9.475 5.958 1.599 1.00 94.69 122 TYR A CA 1
ATOM 984 C C . TYR A 1 122 ? -9.353 7.186 2.517 1.00 94.69 122 TYR A C 1
ATOM 986 O O . TYR A 1 122 ? -10.180 8.094 2.444 1.00 94.69 122 TYR A O 1
ATOM 994 N N . LEU A 1 123 ? -8.276 7.276 3.303 1.00 93.81 123 LEU A N 1
ATOM 995 C CA . LEU A 1 123 ? -8.006 8.409 4.196 1.00 93.81 123 LEU A CA 1
ATOM 996 C C . LEU A 1 123 ? -7.846 9.739 3.447 1.00 93.81 123 LEU A C 1
ATOM 998 O O . LEU A 1 123 ? -8.367 10.758 3.895 1.00 93.81 123 LEU A O 1
ATOM 1002 N N . ILE A 1 124 ? -7.183 9.749 2.287 1.00 93.62 124 ILE A N 1
ATOM 1003 C CA . ILE A 1 124 ? -7.087 10.945 1.432 1.00 93.62 124 ILE A CA 1
ATOM 1004 C C . ILE A 1 124 ? -8.473 11.422 1.010 1.00 93.62 124 ILE A C 1
ATOM 1006 O O . ILE A 1 124 ? -8.737 12.622 0.994 1.00 93.62 124 ILE A O 1
ATOM 1010 N N . ASN A 1 125 ? -9.358 10.496 0.653 1.00 92.44 125 ASN A N 1
ATOM 1011 C CA . ASN A 1 125 ? -10.681 10.855 0.171 1.00 92.44 125 ASN A CA 1
ATOM 1012 C C . ASN A 1 125 ? -11.594 11.401 1.267 1.00 92.44 125 ASN A C 1
ATOM 1014 O O . ASN A 1 125 ? -12.363 12.316 0.971 1.00 92.44 125 ASN A O 1
ATOM 1018 N N . GLU A 1 126 ? -11.481 10.873 2.486 1.00 90.38 126 GLU A N 1
ATOM 1019 C CA . GLU A 1 126 ? -12.330 11.245 3.621 1.00 90.38 126 GLU A CA 1
ATOM 1020 C C . GLU A 1 126 ? -11.807 12.46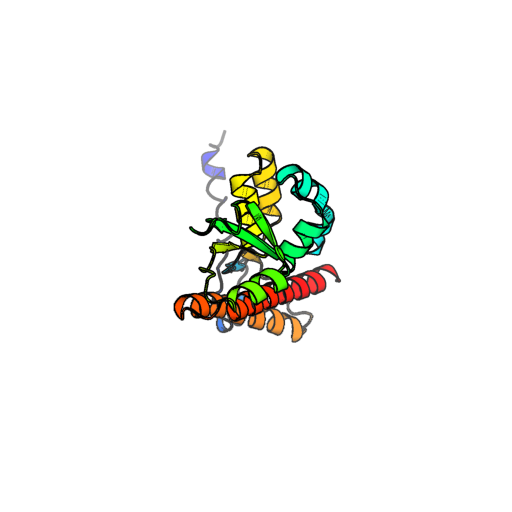0 4.399 1.00 90.38 126 GLU A C 1
ATOM 1022 O O . GLU A 1 126 ? -12.602 13.288 4.837 1.00 90.38 126 GLU A O 1
ATOM 1027 N N . CYS A 1 127 ? -10.488 12.572 4.591 1.00 87.31 127 CYS A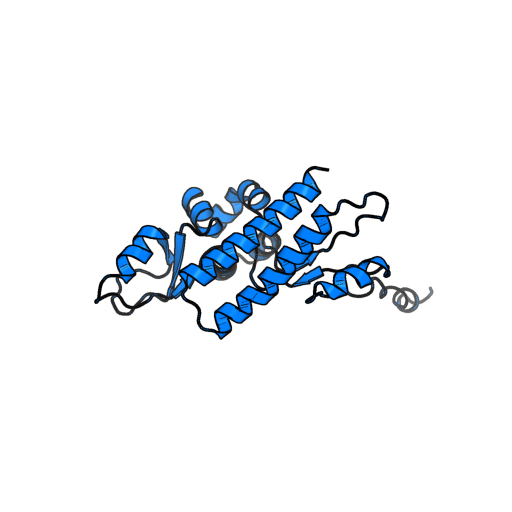 N 1
ATOM 1028 C CA . CYS A 1 127 ? -9.900 13.533 5.529 1.00 87.31 127 CYS A CA 1
ATOM 1029 C C . CYS A 1 127 ? -9.199 14.718 4.847 1.00 87.31 127 CYS A C 1
ATOM 1031 O O . CYS A 1 127 ? -9.126 15.799 5.429 1.00 87.31 127 CYS A O 1
ATOM 1033 N N . ALA A 1 128 ? -8.648 14.546 3.639 1.00 86.44 128 ALA A N 1
ATOM 1034 C CA . ALA A 1 128 ? -7.805 15.578 3.040 1.00 86.44 128 ALA A CA 1
ATOM 1035 C C . ALA A 1 128 ? -8.619 16.692 2.361 1.00 86.44 128 ALA A C 1
ATOM 1037 O O . ALA A 1 128 ? -9.529 16.442 1.571 1.00 86.44 128 ALA A O 1
ATOM 1038 N N . ASN A 1 129 ? -8.204 17.942 2.585 1.00 88.62 129 ASN A N 1
ATOM 1039 C CA . ASN A 1 129 ? -8.713 19.110 1.861 1.00 88.62 129 ASN A CA 1
ATOM 1040 C C . ASN A 1 129 ? -8.434 18.998 0.353 1.00 88.62 129 ASN A C 1
ATOM 1042 O O . ASN A 1 129 ? -7.366 18.526 -0.032 1.00 88.62 129 ASN A O 1
ATOM 1046 N N . GLU A 1 130 ? -9.313 19.535 -0.499 1.00 85.62 130 GLU A N 1
ATOM 1047 C CA . GLU A 1 130 ? -9.204 19.446 -1.970 1.00 85.62 130 GLU A CA 1
ATOM 1048 C C . GLU A 1 130 ? -7.837 19.884 -2.533 1.00 85.62 130 GLU A C 1
ATOM 1050 O O . GLU A 1 130 ? -7.301 19.252 -3.448 1.00 85.62 130 GLU A O 1
ATOM 1055 N N . THR A 1 131 ? -7.221 20.915 -1.948 1.00 82.56 131 THR A N 1
ATOM 1056 C CA . THR A 1 131 ? -5.879 21.381 -2.336 1.00 82.56 131 THR A CA 1
ATOM 1057 C C . THR A 1 131 ? -4.809 20.312 -2.102 1.00 82.56 131 THR A C 1
ATOM 1059 O O . THR A 1 131 ? -4.005 20.031 -2.991 1.00 82.56 131 THR A O 1
ATOM 1062 N N . ASN A 1 132 ? -4.824 19.672 -0.929 1.00 86.25 132 ASN A N 1
ATOM 1063 C CA . ASN A 1 132 ? -3.846 18.648 -0.553 1.00 86.25 132 ASN A CA 1
ATOM 1064 C C . ASN A 1 132 ? -4.176 17.299 -1.194 1.00 86.25 132 ASN A C 1
ATOM 1066 O O . ASN A 1 132 ? -3.274 16.541 -1.531 1.00 86.25 132 ASN A O 1
ATOM 1070 N N . LYS A 1 133 ? -5.460 17.017 -1.420 1.00 89.75 133 LYS A N 1
ATOM 1071 C CA . LYS A 1 133 ? -5.964 15.771 -1.997 1.00 89.75 133 LYS A CA 1
ATOM 1072 C C . LYS A 1 133 ? -5.322 15.460 -3.343 1.00 89.75 133 LYS A C 1
ATOM 1074 O O . LYS A 1 133 ? -4.941 14.320 -3.581 1.00 89.75 133 LYS A O 1
ATOM 1079 N N . ARG A 1 134 ? -5.134 16.466 -4.206 1.00 88.50 134 ARG A N 1
ATOM 1080 C CA . ARG A 1 134 ? -4.424 16.295 -5.488 1.00 88.50 134 ARG A CA 1
ATOM 1081 C C . ARG A 1 134 ? -2.966 15.885 -5.293 1.00 88.50 134 ARG A C 1
ATOM 1083 O O . ARG A 1 134 ? -2.516 14.941 -5.932 1.00 88.50 134 ARG A O 1
ATOM 1090 N N . PHE A 1 135 ? -2.254 16.575 -4.404 1.00 89.12 135 PHE A N 1
ATOM 1091 C CA . PHE A 1 135 ? -0.850 16.290 -4.114 1.00 89.12 135 PHE A CA 1
ATOM 1092 C C . PHE A 1 135 ? -0.668 14.908 -3.475 1.00 89.12 135 PHE A C 1
ATOM 1094 O O . PHE A 1 135 ? 0.139 14.118 -3.945 1.00 89.12 135 PHE A O 1
ATOM 1101 N N . LEU A 1 136 ? -1.465 14.573 -2.459 1.00 90.44 136 LEU A N 1
ATOM 1102 C CA . LEU A 1 136 ? -1.383 13.275 -1.789 1.00 90.44 136 LEU A CA 1
ATOM 1103 C C . LEU A 1 136 ? -1.773 12.126 -2.725 1.00 90.44 136 LEU A C 1
ATOM 1105 O O . LEU A 1 136 ? -1.129 11.083 -2.704 1.00 90.44 136 LEU A O 1
ATOM 1109 N N . ASN A 1 137 ? -2.777 12.320 -3.588 1.00 89.81 137 ASN A N 1
ATOM 1110 C CA . ASN A 1 137 ? -3.126 11.326 -4.605 1.00 89.81 137 ASN A CA 1
ATOM 1111 C C . ASN A 1 137 ? -1.995 11.096 -5.607 1.00 89.81 137 ASN A C 1
ATOM 1113 O O . ASN A 1 137 ? -1.827 9.971 -6.054 1.00 89.81 137 ASN A O 1
ATOM 1117 N N . PHE A 1 138 ? -1.213 12.127 -5.932 1.00 87.94 138 PHE A N 1
ATOM 1118 C CA . PHE A 1 138 ? -0.045 11.986 -6.801 1.00 87.94 138 PHE A CA 1
ATOM 1119 C C . PHE A 1 138 ? 1.066 11.125 -6.172 1.00 87.94 138 PHE A C 1
ATOM 1121 O O . PHE A 1 138 ? 1.838 10.499 -6.892 1.00 87.94 138 PHE A O 1
ATOM 1128 N N . LEU A 1 139 ? 1.137 11.051 -4.838 1.00 88.12 139 LEU A N 1
ATOM 1129 C CA . LEU A 1 139 ? 2.101 10.203 -4.125 1.00 88.12 139 LEU A CA 1
ATOM 1130 C C . LEU A 1 139 ? 1.698 8.717 -4.091 1.00 88.12 139 LEU A C 1
ATOM 1132 O O . LEU A 1 139 ? 2.507 7.877 -3.694 1.00 88.12 139 LEU A O 1
ATOM 1136 N N . ILE A 1 140 ? 0.468 8.384 -4.496 1.00 92.56 140 ILE A N 1
ATOM 1137 C CA . ILE A 1 140 ? -0.022 7.009 -4.601 1.00 92.56 140 ILE A CA 1
ATOM 1138 C C . ILE A 1 140 ? 0.009 6.584 -6.065 1.00 92.56 140 ILE A C 1
ATOM 1140 O O . ILE A 1 140 ? -0.597 7.214 -6.927 1.00 92.56 140 ILE A O 1
ATOM 1144 N N . MET A 1 141 ? 0.689 5.478 -6.348 1.00 92.38 141 MET A N 1
ATOM 1145 C CA . MET A 1 141 ? 0.778 4.932 -7.694 1.00 92.38 141 MET A CA 1
ATOM 1146 C C . MET A 1 141 ? -0.451 4.076 -8.009 1.00 92.38 141 MET A C 1
ATOM 1148 O O . MET A 1 141 ? -0.711 3.088 -7.327 1.00 92.38 141 MET A O 1
ATOM 1152 N N . GLU A 1 142 ? -1.166 4.423 -9.077 1.00 92.00 142 GLU A N 1
ATOM 1153 C CA . GLU A 1 142 ? -2.245 3.604 -9.669 1.00 92.00 142 GLU A CA 1
ATOM 1154 C C . GLU A 1 142 ? -1.821 2.968 -11.002 1.00 92.00 142 GLU A C 1
ATOM 1156 O O . GLU A 1 142 ? -2.430 2.019 -11.485 1.00 92.00 142 GLU A O 1
ATOM 1161 N N . SER A 1 143 ? -0.729 3.459 -11.584 1.00 90.94 143 SER A N 1
ATOM 1162 C CA . SER A 1 143 ? -0.137 2.927 -12.805 1.00 90.94 143 SER A CA 1
ATOM 1163 C C . SER A 1 143 ? 1.380 2.923 -12.689 1.00 90.94 143 SER A C 1
ATOM 1165 O O . SER A 1 143 ? 1.969 3.908 -12.233 1.00 90.94 143 SER A O 1
ATOM 1167 N N . LEU A 1 144 ? 2.020 1.851 -13.145 1.00 89.00 144 LEU A N 1
ATOM 1168 C CA . LEU A 1 144 ? 3.472 1.747 -13.225 1.00 89.00 144 LEU A CA 1
ATOM 1169 C C . LEU A 1 144 ? 3.923 1.951 -14.676 1.00 89.00 144 LEU A C 1
ATOM 1171 O O . LEU A 1 144 ? 3.636 1.095 -15.514 1.00 89.00 144 LEU A O 1
ATOM 1175 N N . PRO A 1 145 ? 4.646 3.034 -15.002 1.00 85.75 145 PRO A N 1
ATOM 1176 C CA . PRO A 1 145 ? 5.237 3.174 -16.324 1.00 85.75 145 PRO A CA 1
ATOM 1177 C C . PRO A 1 145 ? 6.303 2.097 -16.557 1.00 85.75 145 PRO A C 1
ATOM 1179 O O . PRO A 1 145 ? 7.094 1.754 -15.672 1.00 85.75 145 PRO A O 1
ATOM 1182 N N . ILE A 1 146 ? 6.343 1.576 -17.778 1.00 80.81 146 ILE A N 1
ATOM 1183 C CA . ILE A 1 146 ? 7.374 0.640 -18.211 1.00 80.81 146 ILE A CA 1
ATOM 1184 C C . ILE A 1 146 ? 8.502 1.455 -18.827 1.00 80.81 146 ILE A C 1
ATOM 1186 O O . ILE A 1 146 ? 8.350 2.081 -19.878 1.00 80.81 146 ILE A O 1
ATOM 1190 N N . TYR A 1 147 ? 9.643 1.468 -18.145 1.00 72.56 147 TYR A N 1
ATOM 1191 C CA . TYR A 1 147 ? 10.810 2.200 -18.603 1.00 72.56 147 TYR A CA 1
ATOM 1192 C C . TYR A 1 147 ? 11.521 1.384 -19.679 1.00 72.56 147 TYR A C 1
ATOM 1194 O O . TYR A 1 147 ? 12.063 0.310 -19.416 1.00 72.56 147 TYR A O 1
ATOM 1202 N N . TYR A 1 148 ? 11.538 1.919 -20.899 1.00 64.31 148 TYR A N 1
ATOM 1203 C CA . TYR A 1 148 ? 12.336 1.381 -21.990 1.00 64.31 148 TYR A CA 1
ATOM 1204 C C . TYR A 1 148 ? 13.821 1.533 -21.648 1.00 64.31 148 TYR A C 1
ATOM 1206 O O . TYR A 1 148 ? 14.399 2.616 -21.763 1.00 64.31 148 TYR A O 1
ATOM 1214 N N . VAL A 1 149 ? 14.465 0.447 -21.223 1.00 53.97 149 VAL A N 1
ATOM 1215 C CA .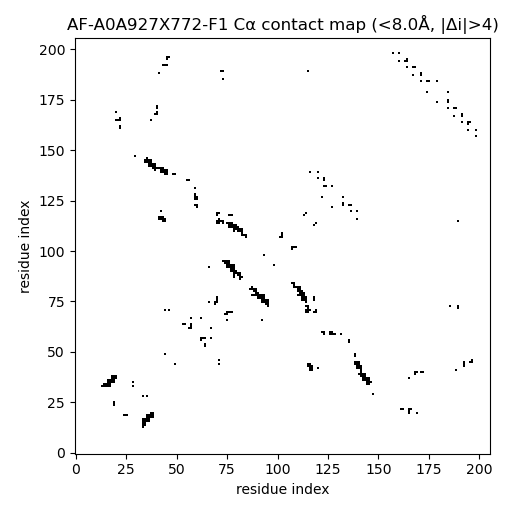 VAL A 1 149 ? 15.925 0.403 -21.223 1.00 53.97 149 VAL A CA 1
ATOM 1216 C C . VAL A 1 149 ? 16.346 0.076 -22.648 1.00 53.97 149 VAL A C 1
ATOM 1218 O O . VAL A 1 149 ? 16.181 -1.048 -23.114 1.00 53.97 149 VAL A O 1
ATOM 1221 N N . ILE A 1 150 ? 16.874 1.094 -23.334 1.00 48.31 150 ILE A N 1
ATOM 1222 C CA . ILE A 1 150 ? 17.607 1.003 -24.605 1.00 48.31 150 ILE A CA 1
ATOM 1223 C C . ILE A 1 150 ? 18.423 -0.305 -24.630 1.00 48.31 150 ILE A C 1
ATOM 1225 O O . ILE A 1 150 ? 19.074 -0.604 -23.624 1.00 48.31 150 ILE A O 1
ATOM 1229 N N . PRO A 1 151 ? 18.468 -1.054 -25.752 1.00 44.88 151 PRO A N 1
ATOM 1230 C CA . PRO A 1 151 ? 19.066 -2.393 -25.861 1.00 44.88 151 PRO A CA 1
ATOM 1231 C C . PRO A 1 151 ? 20.607 -2.406 -25.774 1.00 44.88 151 PRO A C 1
ATOM 1233 O O . PRO A 1 151 ? 21.280 -3.155 -26.474 1.00 44.88 151 PRO A O 1
ATOM 1236 N N . LYS A 1 152 ? 21.204 -1.571 -24.919 1.00 44.88 152 LYS A N 1
ATOM 1237 C CA . LYS A 1 152 ? 22.636 -1.567 -24.615 1.00 44.88 152 LYS A CA 1
ATOM 1238 C C . LYS A 1 152 ? 23.012 -2.371 -23.376 1.00 44.88 152 LYS A C 1
ATOM 1240 O O . LYS A 1 152 ? 24.197 -2.614 -23.188 1.00 44.88 152 LYS A O 1
ATOM 1245 N N . TYR A 1 153 ? 22.047 -2.820 -22.571 1.00 44.88 153 TYR A N 1
ATOM 1246 C CA . TYR A 1 153 ? 22.322 -3.696 -21.432 1.00 44.88 153 TYR A CA 1
ATOM 1247 C C . TYR A 1 153 ? 21.212 -4.741 -21.268 1.00 44.88 153 TYR A C 1
ATOM 1249 O O . TYR A 1 153 ? 20.142 -4.405 -20.757 1.00 44.88 153 TYR A O 1
ATOM 1257 N N . PRO A 1 154 ? 21.451 -6.007 -21.659 1.00 45.59 154 PRO A N 1
ATOM 1258 C CA . PRO A 1 154 ? 20.538 -7.114 -21.422 1.00 45.59 154 PRO A CA 1
ATOM 1259 C C . PRO A 1 154 ? 20.650 -7.517 -19.949 1.00 45.59 154 PRO A C 1
ATOM 1261 O O . PRO A 1 154 ? 21.176 -8.571 -19.612 1.00 45.59 154 PRO A O 1
ATOM 1264 N N . ASN A 1 155 ? 20.227 -6.649 -19.033 1.00 54.25 155 ASN A N 1
ATOM 1265 C CA . ASN A 1 155 ? 20.089 -7.065 -17.647 1.00 54.25 155 ASN A CA 1
ATOM 1266 C C . ASN A 1 155 ? 18.814 -7.907 -17.571 1.00 54.25 155 ASN A C 1
ATOM 1268 O O . ASN A 1 155 ? 17.721 -7.360 -17.425 1.00 54.25 155 ASN A O 1
ATOM 1272 N N . SER A 1 156 ? 18.986 -9.228 -17.680 1.00 59.12 156 SER A N 1
ATOM 1273 C CA . SER A 1 156 ? 17.980 -10.284 -17.476 1.00 59.12 156 SER A CA 1
ATOM 1274 C C . SER A 1 156 ? 17.031 -10.005 -16.308 1.00 59.12 156 SER A C 1
ATOM 1276 O O . SER A 1 156 ? 15.857 -10.353 -16.361 1.00 59.12 156 SER A O 1
ATOM 1278 N N . ASN A 1 157 ? 17.527 -9.310 -15.286 1.00 69.81 157 ASN A N 1
ATOM 1279 C CA . ASN A 1 157 ? 16.808 -9.070 -14.047 1.00 69.81 157 ASN A CA 1
ATOM 1280 C C . ASN A 1 157 ? 15.628 -8.093 -14.211 1.00 69.81 157 ASN A C 1
ATOM 1282 O O . ASN A 1 157 ? 14.636 -8.252 -13.517 1.00 69.81 157 ASN A O 1
ATOM 1286 N N . LEU A 1 158 ? 15.683 -7.086 -15.103 1.00 77.88 158 LEU A N 1
ATOM 1287 C CA . LEU A 1 158 ? 14.606 -6.077 -15.183 1.00 77.88 158 LEU A CA 1
ATOM 1288 C C . LEU A 1 158 ? 13.305 -6.659 -15.747 1.00 77.88 158 LEU A C 1
ATOM 1290 O O . LEU A 1 158 ? 12.225 -6.361 -15.240 1.00 77.88 158 LEU A O 1
ATOM 1294 N N . LEU A 1 159 ? 13.419 -7.499 -16.778 1.00 77.06 159 LEU A N 1
ATOM 1295 C CA . LEU A 1 159 ? 12.268 -8.186 -17.356 1.00 77.06 159 LEU A CA 1
ATOM 1296 C C . LEU A 1 159 ? 11.622 -9.113 -16.320 1.00 77.06 159 LEU A C 1
ATOM 1298 O O . LEU A 1 159 ? 10.409 -9.083 -16.154 1.00 77.06 159 LEU A O 1
ATOM 1302 N N . GLU A 1 160 ? 12.440 -9.829 -15.545 1.00 81.38 160 GLU A N 1
ATOM 1303 C CA . GLU A 1 160 ? 11.973 -10.671 -14.442 1.00 81.38 160 GLU A CA 1
ATOM 1304 C C . GLU A 1 160 ? 11.196 -9.868 -13.378 1.00 81.38 160 GLU A C 1
ATOM 1306 O O . GLU A 1 160 ? 10.192 -10.351 -12.851 1.00 81.38 160 GLU A O 1
ATOM 1311 N N . TYR A 1 161 ? 11.598 -8.628 -13.068 1.00 85.56 161 TYR A N 1
ATOM 1312 C CA . TYR A 1 161 ? 10.813 -7.758 -12.181 1.00 85.56 161 TYR A CA 1
ATOM 1313 C C . TYR A 1 161 ? 9.441 -7.424 -12.774 1.00 85.56 161 TYR A C 1
ATOM 1315 O O . TYR A 1 161 ? 8.438 -7.563 -12.072 1.00 85.56 161 TYR A O 1
ATOM 1323 N N . TYR A 1 162 ? 9.382 -7.015 -14.044 1.00 86.25 162 TYR A N 1
ATOM 1324 C CA . TYR A 1 162 ? 8.114 -6.699 -14.707 1.00 86.25 162 TYR A CA 1
ATOM 1325 C C . TYR A 1 162 ? 7.200 -7.926 -14.822 1.00 86.25 162 TYR A C 1
ATOM 1327 O O . TYR A 1 162 ? 6.022 -7.819 -14.491 1.00 86.25 162 TYR A O 1
ATOM 1335 N N . ASP A 1 163 ? 7.737 -9.095 -15.174 1.00 84.56 163 ASP A N 1
ATOM 1336 C CA . ASP A 1 163 ? 6.985 -10.355 -15.221 1.00 84.56 163 ASP A CA 1
ATOM 1337 C C . ASP A 1 163 ? 6.372 -10.706 -13.862 1.00 84.56 163 ASP A C 1
ATOM 1339 O O . ASP A 1 163 ? 5.185 -11.017 -13.758 1.00 84.56 163 ASP A O 1
ATOM 1343 N N . ASN A 1 164 ? 7.161 -10.600 -12.791 1.00 89.00 164 ASN A N 1
ATOM 1344 C CA . ASN A 1 164 ? 6.677 -10.851 -11.437 1.00 89.00 164 ASN A CA 1
ATOM 1345 C C . ASN A 1 164 ? 5.597 -9.847 -11.007 1.00 89.00 164 ASN A C 1
ATOM 1347 O O . ASN A 1 164 ? 4.648 -10.227 -10.317 1.00 89.00 164 ASN A O 1
ATOM 1351 N N . ILE A 1 165 ? 5.735 -8.576 -11.393 1.00 91.69 165 ILE A N 1
ATOM 1352 C CA . ILE A 1 165 ? 4.740 -7.534 -11.116 1.00 91.69 165 ILE A CA 1
ATOM 1353 C C . ILE A 1 165 ? 3.441 -7.852 -11.855 1.00 91.69 165 ILE A C 1
ATOM 1355 O O . ILE A 1 165 ? 2.403 -7.930 -11.204 1.00 91.69 165 ILE A O 1
ATOM 1359 N N . ILE A 1 166 ? 3.487 -8.116 -13.164 1.00 90.31 166 ILE A N 1
ATOM 1360 C CA . ILE A 1 166 ? 2.304 -8.458 -13.973 1.00 90.31 166 ILE A CA 1
ATOM 1361 C C . ILE A 1 166 ? 1.613 -9.708 -13.422 1.00 90.31 166 ILE A C 1
ATOM 1363 O O . ILE A 1 166 ? 0.401 -9.711 -13.205 1.00 90.31 166 ILE A O 1
ATOM 1367 N N . TYR A 1 167 ? 2.380 -10.756 -13.113 1.00 90.94 167 TYR A N 1
ATOM 1368 C CA . 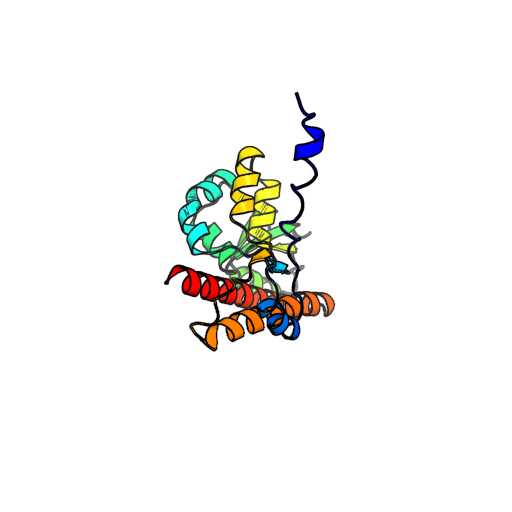TYR A 1 167 ? 1.834 -11.992 -12.558 1.00 90.94 167 TYR A CA 1
ATOM 1369 C C . TYR A 1 167 ? 1.053 -11.751 -11.259 1.00 90.94 167 TYR A C 1
ATOM 1371 O O . TYR A 1 167 ? -0.074 -12.231 -11.109 1.00 90.94 167 TYR A O 1
ATOM 1379 N N . ARG A 1 168 ? 1.622 -10.982 -10.323 1.00 94.12 168 ARG A N 1
ATOM 1380 C CA . ARG A 1 168 ? 0.952 -10.636 -9.060 1.00 94.12 168 ARG A CA 1
ATOM 1381 C C . ARG A 1 168 ? -0.248 -9.718 -9.281 1.00 94.12 168 ARG A C 1
ATOM 1383 O O . ARG A 1 168 ? -1.296 -9.956 -8.682 1.00 94.12 168 ARG A O 1
ATOM 1390 N N . ASN A 1 169 ? -0.119 -8.747 -10.184 1.00 94.31 169 ASN A N 1
ATOM 1391 C CA . ASN A 1 169 ? -1.184 -7.819 -10.557 1.00 94.31 169 ASN A CA 1
ATOM 1392 C C . ASN A 1 169 ? -2.431 -8.553 -11.065 1.00 94.31 169 ASN A C 1
ATOM 1394 O O . ASN A 1 169 ? -3.547 -8.238 -10.672 1.00 94.31 169 ASN A O 1
ATOM 1398 N N . ASN A 1 170 ? -2.235 -9.602 -11.864 1.00 92.06 170 ASN A N 1
ATOM 1399 C CA . ASN A 1 170 ? -3.323 -10.432 -12.379 1.00 92.06 170 ASN A CA 1
ATOM 1400 C C . ASN A 1 170 ? -3.842 -11.451 -11.357 1.00 92.06 170 ASN A C 1
ATOM 1402 O O . ASN A 1 170 ? -4.963 -11.950 -11.477 1.00 92.06 170 ASN A O 1
ATOM 1406 N N . ARG A 1 171 ? -3.025 -11.816 -10.365 1.00 94.62 171 ARG A N 1
ATOM 1407 C CA . ARG A 1 171 ? -3.372 -12.797 -9.332 1.00 94.62 171 ARG A CA 1
ATOM 1408 C C . ARG A 1 171 ? -4.255 -12.203 -8.238 1.00 94.62 171 ARG A C 1
ATOM 1410 O O . ARG A 1 171 ? -5.170 -12.891 -7.794 1.00 94.62 171 ARG A O 1
ATOM 1417 N N . ILE A 1 172 ? -4.013 -10.964 -7.808 1.00 94.31 172 ILE A N 1
ATOM 1418 C CA . ILE A 1 172 ? -4.778 -10.325 -6.722 1.00 94.31 172 ILE A CA 1
ATOM 1419 C C . ILE A 1 172 ? -6.291 -10.275 -7.031 1.00 94.31 172 ILE A C 1
ATOM 1421 O O . ILE A 1 172 ? -7.060 -10.783 -6.211 1.00 94.31 172 ILE A O 1
ATOM 1425 N N . PRO A 1 173 ? -6.752 -9.801 -8.209 1.00 93.62 173 PRO A N 1
ATOM 1426 C CA . PRO A 1 173 ? -8.173 -9.823 -8.565 1.00 93.62 173 PRO A CA 1
ATOM 1427 C C . PRO A 1 173 ? -8.778 -11.232 -8.549 1.00 93.62 173 PRO A C 1
ATOM 1429 O O . PRO A 1 173 ? -9.882 -11.425 -8.046 1.00 93.62 173 PRO A O 1
ATOM 1432 N N . LYS A 1 174 ? -8.026 -12.242 -9.010 1.00 94.69 174 LYS A N 1
ATOM 1433 C CA . LYS A 1 174 ? -8.462 -13.649 -8.980 1.00 94.69 174 LYS A CA 1
ATOM 1434 C C . LYS A 1 174 ? -8.624 -14.169 -7.551 1.00 94.69 174 LYS A C 1
ATOM 1436 O O . LYS A 1 174 ? -9.553 -14.918 -7.273 1.00 94.69 174 LYS A O 1
ATOM 1441 N N . LEU A 1 175 ? -7.750 -13.773 -6.621 1.00 94.56 175 LEU A N 1
ATOM 1442 C CA . LEU A 1 175 ? -7.898 -14.129 -5.203 1.00 94.56 175 LEU A CA 1
ATOM 1443 C C . LEU A 1 175 ? -9.168 -13.522 -4.595 1.00 94.56 175 LEU A C 1
ATOM 1445 O O . LEU A 1 175 ? -9.834 -14.182 -3.796 1.00 94.56 175 LEU A O 1
ATOM 1449 N N . ILE A 1 176 ? -9.508 -12.290 -4.984 1.00 90.50 176 ILE A N 1
ATOM 1450 C CA . ILE A 1 176 ? -10.736 -11.613 -4.551 1.00 90.50 176 ILE A CA 1
ATOM 1451 C C . ILE A 1 176 ? -11.965 -12.345 -5.104 1.00 90.50 176 ILE A C 1
ATOM 1453 O O . ILE A 1 176 ? -12.887 -12.646 -4.346 1.00 90.50 176 ILE A O 1
ATOM 1457 N N . GLU A 1 177 ? -11.954 -12.699 -6.391 1.00 94.44 177 GLU A N 1
ATOM 1458 C CA . GLU A 1 177 ? -13.026 -13.464 -7.043 1.00 94.44 177 GLU A CA 1
ATOM 1459 C C . GLU A 1 177 ? -13.259 -14.823 -6.363 1.00 94.44 177 GLU A C 1
ATOM 1461 O O . GLU A 1 177 ? -14.396 -15.202 -6.074 1.00 94.44 177 GLU A O 1
ATOM 1466 N N . LEU A 1 178 ? -12.175 -15.519 -6.012 1.00 95.62 178 LEU A N 1
ATOM 1467 C CA . LEU A 1 178 ? -12.210 -16.800 -5.304 1.00 95.62 178 LEU A CA 1
ATOM 1468 C C . LEU A 1 178 ? -12.561 -16.680 -3.812 1.00 95.62 178 LEU A C 1
ATOM 1470 O O . LEU A 1 178 ? -12.607 -17.697 -3.120 1.00 95.62 178 LEU A O 1
ATOM 1474 N N . LYS A 1 179 ? -12.802 -15.464 -3.300 1.00 92.00 179 LYS A N 1
ATOM 1475 C CA . LYS A 1 179 ? -13.059 -15.188 -1.876 1.00 92.00 179 LYS A CA 1
ATOM 1476 C C . LYS A 1 179 ? -11.976 -15.776 -0.966 1.00 92.00 179 LYS A C 1
ATOM 1478 O O . LYS A 1 179 ? -12.274 -16.354 0.083 1.00 92.00 179 LYS A O 1
ATOM 1483 N N . ALA A 1 180 ? -10.714 -15.644 -1.377 1.00 91.62 180 ALA A N 1
ATOM 1484 C CA . ALA A 1 180 ? -9.584 -16.102 -0.585 1.00 91.62 180 ALA A CA 1
ATOM 1485 C C . ALA A 1 180 ? -9.582 -15.439 0.813 1.00 91.62 180 ALA A C 1
ATOM 1487 O O . ALA A 1 180 ? -9.979 -14.278 0.948 1.00 91.62 180 ALA A O 1
ATOM 1488 N N . PRO A 1 181 ? -9.111 -16.141 1.861 1.00 88.44 181 PRO A N 1
ATOM 1489 C CA . PRO A 1 181 ? -8.955 -15.563 3.192 1.00 88.44 181 PRO A CA 1
ATOM 1490 C C . PRO A 1 181 ? -8.148 -14.255 3.184 1.00 88.44 181 PRO A C 1
ATOM 1492 O O . PRO A 1 181 ? -7.112 -14.160 2.523 1.00 88.44 181 PRO A O 1
ATOM 1495 N N . GLU A 1 182 ? -8.567 -13.272 3.988 1.00 85.56 182 GLU A N 1
ATOM 1496 C CA . GLU A 1 182 ? -7.910 -11.955 4.076 1.00 85.56 182 GLU A CA 1
ATOM 1497 C C . GLU A 1 182 ? -6.400 -12.009 4.335 1.00 85.56 182 GLU A C 1
ATOM 1499 O O . GLU A 1 182 ? -5.674 -11.273 3.666 1.00 85.56 182 GLU A O 1
ATOM 1504 N N . PRO A 1 183 ? -5.871 -12.884 5.220 1.00 87.44 183 PRO A N 1
ATOM 1505 C CA . PRO A 1 183 ? -4.427 -12.964 5.427 1.00 87.44 183 PRO A CA 1
ATOM 1506 C C . PRO A 1 183 ? -3.650 -13.311 4.151 1.00 87.44 183 PRO A C 1
ATOM 1508 O O . PRO A 1 183 ? -2.539 -12.816 3.966 1.00 87.44 183 PRO A O 1
ATOM 1511 N N . ILE A 1 184 ? -4.234 -14.129 3.267 1.00 91.81 184 ILE A N 1
ATOM 1512 C CA . ILE A 1 184 ? -3.621 -14.526 1.993 1.00 91.81 184 ILE A CA 1
ATOM 1513 C C . ILE A 1 184 ? -3.660 -13.358 1.008 1.00 91.81 184 ILE A C 1
ATOM 1515 O O . ILE A 1 184 ? -2.641 -13.072 0.382 1.00 91.81 184 ILE A O 1
ATOM 1519 N N . LYS A 1 185 ? -4.800 -12.657 0.912 1.00 91.69 185 LYS A N 1
ATOM 1520 C CA . LYS A 1 185 ? -4.935 -11.445 0.089 1.00 91.69 185 LYS A CA 1
ATOM 1521 C C . LYS A 1 185 ? -3.859 -10.422 0.474 1.00 91.69 185 LYS A C 1
ATOM 1523 O O . LYS A 1 185 ? -3.051 -10.037 -0.359 1.00 91.69 185 LYS A O 1
ATOM 1528 N N . ILE A 1 186 ? -3.769 -10.088 1.759 1.00 91.50 186 ILE A N 1
ATOM 1529 C CA . ILE A 1 186 ? -2.834 -9.080 2.283 1.00 91.50 186 ILE A CA 1
ATOM 1530 C C . ILE A 1 186 ? -1.374 -9.483 2.084 1.00 91.50 186 ILE A C 1
ATOM 1532 O O . ILE A 1 186 ? -0.519 -8.640 1.818 1.00 91.50 186 ILE A O 1
ATOM 1536 N N . PHE A 1 187 ? -1.059 -10.771 2.231 1.00 93.75 187 PHE A N 1
ATOM 1537 C CA . PHE A 1 187 ? 0.286 -11.263 1.948 1.00 93.75 187 PHE A CA 1
ATOM 1538 C C . PHE A 1 187 ? 0.664 -11.045 0.475 1.00 93.75 187 PHE A C 1
ATOM 1540 O O . PHE A 1 187 ? 1.789 -10.635 0.185 1.00 93.75 187 PHE A O 1
ATOM 1547 N N . GLU A 1 188 ? -0.274 -11.280 -0.446 1.00 95.31 188 GLU A N 1
ATOM 1548 C CA . GLU A 1 188 ? -0.076 -11.040 -1.875 1.00 95.31 188 GLU A CA 1
ATOM 1549 C C . GLU A 1 188 ? 0.101 -9.544 -2.182 1.00 95.31 188 GLU A C 1
ATOM 1551 O O . GLU A 1 188 ? 1.053 -9.182 -2.872 1.00 95.31 188 GLU A O 1
ATOM 1556 N N . GLU A 1 189 ? -0.738 -8.678 -1.607 1.00 95.00 189 GLU A N 1
ATOM 1557 C CA . GLU A 1 189 ? -0.662 -7.215 -1.761 1.00 95.00 189 GLU A CA 1
ATOM 1558 C C . GLU A 1 189 ? 0.651 -6.638 -1.218 1.00 95.00 189 GLU A C 1
ATOM 1560 O O . GLU A 1 189 ? 1.338 -5.883 -1.911 1.00 95.00 189 GLU A O 1
ATOM 1565 N N . LYS A 1 190 ? 1.073 -7.059 -0.016 1.00 94.94 190 LYS A N 1
ATOM 1566 C CA . LYS A 1 190 ? 2.375 -6.678 0.556 1.00 94.94 190 LYS A CA 1
ATOM 1567 C C . LYS A 1 190 ? 3.521 -7.128 -0.347 1.00 94.94 190 LYS A C 1
ATOM 1569 O O . LYS A 1 190 ? 4.454 -6.366 -0.598 1.00 94.94 190 LYS A O 1
ATOM 1574 N N . GLY A 1 191 ? 3.454 -8.358 -0.860 1.00 94.62 191 GLY A N 1
ATOM 1575 C CA . GLY A 1 191 ? 4.437 -8.887 -1.805 1.00 94.62 191 GLY A CA 1
ATOM 1576 C C . GLY A 1 191 ? 4.502 -8.083 -3.106 1.00 94.62 191 GLY A C 1
ATOM 1577 O O . GLY A 1 191 ? 5.594 -7.811 -3.603 1.00 94.62 191 GLY A O 1
ATOM 1578 N N . PHE A 1 192 ? 3.350 -7.666 -3.629 1.00 95.50 192 PHE A N 1
ATOM 1579 C CA . PHE A 1 192 ? 3.241 -6.825 -4.818 1.00 95.50 192 PHE A CA 1
ATOM 1580 C C . PHE A 1 192 ? 3.854 -5.434 -4.605 1.00 95.50 192 PHE A C 1
ATOM 1582 O O . PHE A 1 192 ? 4.727 -5.030 -5.375 1.00 95.50 192 PHE A O 1
ATOM 1589 N N . GLN A 1 193 ? 3.495 -4.750 -3.514 1.00 94.56 193 GLN A N 1
ATOM 1590 C CA . GLN A 1 193 ? 4.086 -3.460 -3.145 1.00 94.56 193 GLN A CA 1
ATOM 1591 C C . GLN A 1 193 ? 5.607 -3.562 -2.975 1.00 94.56 193 GLN A C 1
ATOM 1593 O O . GLN A 1 193 ? 6.345 -2.716 -3.478 1.00 94.56 193 GLN A O 1
ATOM 1598 N N . ASN A 1 194 ? 6.100 -4.617 -2.321 1.00 93.31 194 ASN A N 1
ATOM 1599 C CA . ASN A 1 194 ? 7.537 -4.841 -2.161 1.00 93.31 194 ASN A CA 1
ATOM 1600 C C . ASN A 1 194 ? 8.250 -5.001 -3.508 1.00 93.31 194 ASN A C 1
ATOM 1602 O O . ASN A 1 194 ? 9.306 -4.407 -3.702 1.00 93.31 194 ASN A O 1
ATOM 1606 N N . LYS A 1 195 ? 7.662 -5.735 -4.461 1.00 92.69 195 LYS A N 1
ATOM 1607 C CA . LYS A 1 195 ? 8.250 -5.908 -5.800 1.00 92.69 195 LYS A CA 1
ATOM 1608 C C . LYS A 1 195 ? 8.325 -4.601 -6.583 1.00 92.69 195 LYS A C 1
ATOM 1610 O O . LYS A 1 195 ? 9.337 -4.343 -7.231 1.00 92.69 195 LYS A O 1
ATOM 1615 N N . ILE A 1 196 ? 7.305 -3.754 -6.481 1.00 92.44 196 ILE A N 1
ATOM 1616 C CA . ILE A 1 196 ? 7.325 -2.418 -7.090 1.00 92.44 196 ILE A CA 1
ATOM 1617 C C . ILE A 1 196 ? 8.381 -1.533 -6.422 1.00 92.44 196 ILE A C 1
ATOM 1619 O O . ILE A 1 196 ? 9.150 -0.870 -7.114 1.00 92.44 196 ILE A O 1
ATOM 1623 N N . ASN A 1 197 ? 8.485 -1.564 -5.091 1.00 90.88 197 ASN A N 1
ATOM 1624 C CA . ASN A 1 197 ? 9.520 -0.826 -4.368 1.00 90.88 197 ASN A CA 1
ATOM 1625 C C . ASN A 1 197 ? 10.937 -1.288 -4.750 1.00 90.88 197 ASN A C 1
ATOM 1627 O O . ASN A 1 197 ? 11.807 -0.447 -4.965 1.00 90.88 197 ASN A O 1
ATOM 1631 N N . GLU A 1 198 ? 11.171 -2.597 -4.879 1.00 90.06 198 GLU A N 1
ATOM 1632 C CA . GLU A 1 198 ? 12.439 -3.162 -5.365 1.00 90.06 198 GLU A CA 1
ATOM 1633 C C . GLU A 1 198 ? 12.781 -2.649 -6.771 1.00 90.06 198 GLU A C 1
ATOM 1635 O O . GLU A 1 198 ? 13.894 -2.168 -6.991 1.00 90.06 198 GLU A O 1
ATOM 1640 N N . LEU A 1 199 ? 11.817 -2.691 -7.699 1.00 88.25 199 LEU A N 1
ATOM 1641 C CA . LEU A 1 199 ? 11.985 -2.183 -9.062 1.00 88.25 199 LEU A CA 1
ATOM 1642 C C . LEU A 1 199 ? 12.331 -0.688 -9.070 1.00 88.25 199 LEU A C 1
ATOM 1644 O O . LEU A 1 199 ? 13.286 -0.277 -9.724 1.00 88.25 199 LEU A O 1
ATOM 1648 N N . ILE A 1 200 ? 11.580 0.135 -8.337 1.00 87.06 200 ILE A N 1
ATOM 1649 C CA . ILE A 1 200 ? 11.809 1.584 -8.286 1.00 87.06 200 ILE A CA 1
ATOM 1650 C C . ILE A 1 200 ? 13.179 1.889 -7.683 1.00 87.06 200 ILE A C 1
ATOM 1652 O O . ILE A 1 200 ? 13.917 2.708 -8.224 1.00 87.06 200 ILE A O 1
ATOM 1656 N N . ASN A 1 201 ? 13.559 1.208 -6.602 1.00 86.19 201 ASN A N 1
ATOM 1657 C CA . ASN A 1 201 ? 14.878 1.384 -6.001 1.00 86.19 201 ASN A CA 1
ATOM 1658 C C . ASN A 1 201 ? 15.996 1.010 -6.982 1.00 86.19 201 ASN A C 1
ATOM 1660 O O . ASN A 1 201 ? 16.980 1.739 -7.081 1.00 86.19 201 ASN A O 1
ATOM 1664 N N . LEU A 1 202 ? 15.828 -0.069 -7.755 1.00 84.38 202 LEU A N 1
ATOM 1665 C CA . LEU A 1 202 ? 16.769 -0.445 -8.811 1.00 84.38 202 LEU A CA 1
ATOM 1666 C C . LEU A 1 202 ? 16.896 0.657 -9.874 1.00 84.38 202 LEU A C 1
ATOM 1668 O O . LEU A 1 202 ? 18.012 0.982 -10.278 1.00 84.38 202 LEU A O 1
ATOM 1672 N N . LEU A 1 203 ? 15.777 1.241 -10.305 1.00 82.19 203 LEU A N 1
ATOM 1673 C CA . LEU A 1 203 ? 15.751 2.306 -11.313 1.00 82.19 203 LEU A CA 1
ATOM 1674 C C . LEU A 1 203 ? 16.365 3.618 -10.807 1.00 82.19 203 LEU A C 1
ATOM 1676 O O . LEU A 1 203 ? 17.053 4.283 -11.570 1.00 82.19 203 LEU A O 1
ATOM 1680 N N . LEU A 1 204 ? 16.150 3.968 -9.536 1.00 79.38 204 LEU A N 1
ATOM 1681 C CA . LEU A 1 204 ? 16.689 5.184 -8.911 1.00 79.38 204 LEU A CA 1
ATOM 1682 C C . LEU A 1 204 ? 18.152 5.053 -8.460 1.00 79.38 204 LEU A C 1
ATOM 1684 O O . LEU A 1 204 ? 18.790 6.060 -8.169 1.00 79.38 204 LEU A O 1
ATOM 1688 N N . SER A 1 205 ? 18.668 3.828 -8.329 1.00 74.06 205 SER A N 1
ATOM 1689 C CA . SER A 1 205 ? 20.054 3.565 -7.908 1.00 74.06 205 SER A CA 1
ATOM 1690 C C . SER A 1 205 ? 21.091 3.698 -9.032 1.00 74.06 205 SER A C 1
ATOM 1692 O O . SER A 1 205 ? 22.287 3.565 -8.768 1.00 74.06 205 SER A O 1
ATOM 1694 N N . LYS A 1 206 ? 20.641 3.931 -10.270 1.00 53.91 206 LYS A N 1
ATOM 1695 C CA . LYS A 1 206 ? 21.465 4.106 -11.472 1.00 53.91 206 LYS A CA 1
ATOM 1696 C C . LYS A 1 206 ? 21.507 5.564 -11.899 1.00 53.91 206 LYS A C 1
ATOM 1698 O O . LYS A 1 206 ? 22.590 5.973 -12.368 1.00 53.91 206 LYS A O 1
#

Mean predicted aligned error: 9.28 Å

Nearest PDB structures (foldseek):
  8x6g-assembly1_D  TM=7.158E-01  e=8.174E-11  Staphylococcus aureus
  8gzg-assembly1_D  TM=7.164E-01  e=3.171E-10  Synechocystis sp. PCC 6803
  8gzh-assembly1_D  TM=7.079E-01  e=4.014E-10  Synechocystis sp. PCC 6803
  6zfb-assembly1_y  TM=6.952E-01  e=2.818E-10  Bacillus subtilis
  8fvw-assembly1_G  TM=6.785E-01  e=1.230E-09  Escherichia coli K-12